Protein AF-V9LDV5-F1 (afdb_monomer)

Radius of gyration: 27.94 Å; Cα contacts (8 Å, |Δi|>4): 350; chains: 1; bounding box: 74×70×73 Å

Solvent-accessible surface area (backbone atoms only — not comparable to full-atom values): 16494 Å² total; per-residue (Å²): 139,82,90,82,83,86,82,84,80,90,78,91,82,84,90,85,81,85,89,88,88,80,88,88,85,88,84,89,87,87,85,84,89,86,91,79,91,80,90,76,91,76,78,80,81,77,82,74,77,85,73,84,76,82,78,76,82,74,89,71,88,70,80,79,75,80,83,62,81,74,79,78,85,74,86,74,94,80,67,99,75,75,76,73,76,93,71,76,83,90,85,80,81,79,85,85,82,84,85,74,82,47,87,38,93,78,42,71,50,58,42,72,43,52,28,9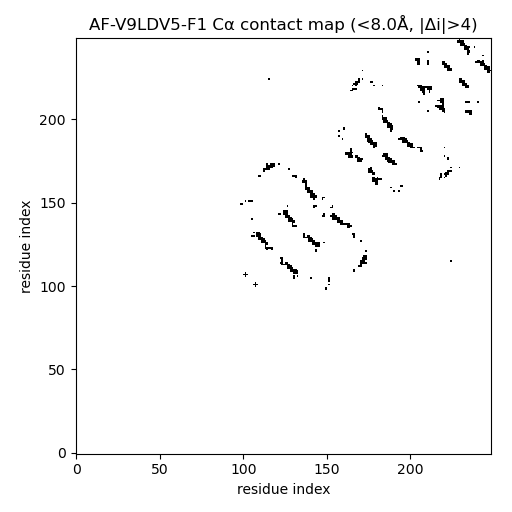0,52,48,40,85,94,51,41,77,50,24,34,37,36,36,49,65,72,70,96,74,36,31,55,41,36,31,16,71,29,62,71,38,51,70,73,48,57,59,77,43,74,46,76,52,96,60,43,50,52,50,71,36,43,42,43,50,62,51,22,44,37,35,45,34,47,96,50,50,32,38,35,34,33,32,67,88,80,72,39,75,79,45,75,47,72,49,82,69,45,36,51,79,49,70,40,34,51,99,90,43,62,46,47,7,53,31,47,48,75,60,99,92,44,44,35,40,39,32,22,24,76,91,53,70,64,41,85,41,77,44,82,56,135

Nearest PDB structures (foldseek):
  6ou1-assembly1_A  TM=9.692E-01  e=3.912E-21  Homo sapiens
  6nax-assembly2_B  TM=9.710E-01  e=6.960E-21  Mus musculus
  7skg-assembly1_A  TM=9.659E-01  e=5.855E-21  Homo sapiens
  7sib-assembly1_A  TM=9.652E-01  e=8.272E-21  Homo sapiens
  6ou1-assembly2_B  TM=9.523E-01  e=3.912E-21  Homo sapiens

Structure (mmCIF, N/CA/C/O backbone):
data_AF-V9LDV5-F1
#
_entry.id   AF-V9LDV5-F1
#
loop_
_atom_site.group_PDB
_atom_site.id
_atom_site.type_symbol
_atom_site.label_atom_id
_atom_site.label_alt_id
_atom_site.label_comp_id
_atom_site.label_asym_id
_atom_site.label_entity_id
_atom_site.label_seq_id
_atom_site.pdbx_PDB_ins_code
_atom_site.Cartn_x
_atom_site.Cartn_y
_atom_site.Cartn_z
_atom_site.occupancy
_atom_site.B_iso_or_equiv
_atom_site.auth_seq_id
_atom_site.auth_comp_id
_atom_site.auth_asym_id
_atom_site.auth_atom_id
_atom_site.pdbx_PDB_model_num
ATOM 1 N N . ARG A 1 1 ? 16.115 -42.045 -6.548 1.00 34.03 1 ARG A N 1
ATOM 2 C CA . ARG A 1 1 ? 17.416 -42.402 -5.948 1.00 34.03 1 ARG A CA 1
ATOM 3 C C . ARG A 1 1 ? 18.324 -41.200 -6.118 1.00 34.03 1 ARG A C 1
ATOM 5 O O . ARG A 1 1 ? 18.742 -40.922 -7.230 1.00 34.03 1 ARG A O 1
ATOM 12 N N . ASP A 1 2 ? 18.453 -40.494 -5.002 1.00 30.91 2 ASP A N 1
ATOM 13 C CA . ASP A 1 2 ? 19.597 -39.720 -4.519 1.00 30.91 2 ASP A CA 1
ATOM 14 C C . ASP A 1 2 ? 19.987 -38.409 -5.214 1.00 30.91 2 ASP A C 1
ATOM 16 O O . ASP A 1 2 ? 20.755 -38.351 -6.169 1.00 30.91 2 ASP A O 1
ATOM 20 N N . ASN A 1 3 ? 19.464 -37.347 -4.591 1.00 29.72 3 ASN A N 1
ATOM 21 C CA . ASN A 1 3 ? 20.037 -36.011 -4.487 1.00 29.72 3 ASN A CA 1
ATOM 22 C C . ASN A 1 3 ? 21.423 -36.054 -3.828 1.00 29.72 3 ASN A C 1
ATOM 24 O O . ASN A 1 3 ? 21.592 -36.703 -2.793 1.00 29.72 3 ASN A O 1
ATOM 28 N N . GLN A 1 4 ? 22.361 -35.238 -4.314 1.00 31.83 4 GLN A N 1
ATOM 29 C CA . GLN A 1 4 ? 23.483 -34.789 -3.488 1.00 31.83 4 GLN A CA 1
ATOM 30 C C . GLN A 1 4 ? 23.970 -33.393 -3.898 1.00 31.83 4 GLN A C 1
ATOM 32 O O . GLN A 1 4 ? 24.542 -33.200 -4.968 1.00 31.83 4 GLN A O 1
ATOM 37 N N . CYS A 1 5 ? 23.734 -32.422 -3.010 1.00 30.27 5 CYS A N 1
ATOM 38 C CA . CYS A 1 5 ? 24.427 -31.134 -2.982 1.00 30.27 5 CYS A CA 1
ATOM 39 C C . CYS A 1 5 ? 25.841 -31.315 -2.393 1.00 30.27 5 CYS A C 1
ATOM 41 O O . CYS A 1 5 ? 26.014 -32.137 -1.488 1.00 30.27 5 CYS A O 1
ATOM 43 N N . PRO A 1 6 ? 26.853 -30.554 -2.844 1.00 36.62 6 PRO A N 1
ATOM 44 C CA . PRO A 1 6 ? 28.207 -30.658 -2.313 1.00 36.62 6 PRO A CA 1
ATOM 45 C C . PRO A 1 6 ? 28.365 -29.953 -0.955 1.00 36.62 6 PRO A C 1
ATOM 47 O O . PRO A 1 6 ? 27.960 -28.807 -0.770 1.00 36.62 6 PRO A O 1
ATOM 50 N N . SER A 1 7 ? 29.009 -30.657 -0.021 1.00 32.25 7 SER A N 1
ATOM 51 C CA . SER A 1 7 ? 29.434 -30.181 1.301 1.00 32.25 7 SER A CA 1
ATOM 52 C C . SER A 1 7 ? 30.549 -29.138 1.178 1.00 32.25 7 SER A C 1
ATOM 54 O O . SER A 1 7 ? 31.608 -29.424 0.616 1.00 32.25 7 SER A O 1
ATOM 56 N N . ILE A 1 8 ? 30.348 -27.955 1.762 1.00 36.25 8 ILE A N 1
ATOM 57 C CA . ILE A 1 8 ? 31.420 -26.980 2.001 1.00 36.25 8 ILE A CA 1
ATOM 58 C C . ILE A 1 8 ? 32.209 -27.436 3.235 1.00 36.25 8 ILE A C 1
ATOM 60 O O . ILE A 1 8 ? 31.630 -27.871 4.227 1.00 36.25 8 ILE A O 1
ATOM 64 N N . ARG A 1 9 ? 33.539 -27.418 3.117 1.00 31.78 9 ARG A N 1
ATOM 65 C CA . ARG A 1 9 ? 34.499 -27.786 4.163 1.00 31.78 9 ARG A CA 1
ATOM 66 C C . ARG A 1 9 ? 34.767 -26.585 5.067 1.00 31.78 9 ARG A C 1
ATOM 68 O O . ARG A 1 9 ? 35.126 -25.526 4.561 1.00 31.78 9 ARG A O 1
ATOM 75 N N . ASP A 1 10 ? 34.680 -26.798 6.375 1.00 28.67 10 ASP A N 1
ATOM 76 C CA . ASP A 1 10 ? 35.210 -25.889 7.390 1.00 28.67 10 ASP A CA 1
ATOM 77 C C . ASP A 1 10 ? 36.746 -25.933 7.405 1.00 28.67 10 ASP A C 1
ATOM 79 O O . ASP A 1 10 ? 37.358 -27.003 7.455 1.00 28.67 10 ASP A O 1
ATOM 83 N N . THR A 1 11 ? 37.375 -24.758 7.399 1.00 31.94 11 THR A N 1
ATOM 84 C CA . THR A 1 11 ? 38.800 -24.569 7.717 1.00 31.94 11 THR A CA 1
ATOM 85 C C . THR A 1 11 ? 38.924 -23.675 8.953 1.00 31.94 11 THR A C 1
ATOM 87 O O . THR A 1 11 ? 38.301 -22.614 8.973 1.00 31.94 11 THR A O 1
ATOM 90 N N . PRO A 1 12 ? 39.722 -24.054 9.968 1.00 31.48 12 PRO A N 1
ATOM 91 C CA . PRO A 1 12 ? 39.889 -23.272 11.190 1.00 31.48 12 PRO A CA 1
ATOM 92 C C . PRO A 1 12 ? 40.981 -22.203 11.025 1.00 31.48 12 PRO A C 1
ATOM 94 O O . PRO A 1 12 ? 42.041 -22.492 10.472 1.00 31.48 12 PRO A O 1
ATOM 97 N N . GLN A 1 13 ? 40.758 -20.992 11.549 1.00 33.16 13 GLN A N 1
ATOM 98 C CA . GLN A 1 13 ? 41.825 -20.002 11.745 1.00 33.16 13 GLN A CA 1
ATOM 99 C C . GLN A 1 13 ? 41.782 -19.349 13.136 1.00 33.16 13 GLN A C 1
ATOM 101 O O . GLN A 1 13 ? 40.865 -18.615 13.489 1.00 33.16 13 GLN A O 1
ATOM 106 N N . ASP A 1 14 ? 42.826 -19.715 13.876 1.00 28.70 14 ASP A N 1
ATOM 107 C CA . ASP A 1 14 ? 43.594 -19.107 14.963 1.00 28.70 14 ASP A CA 1
ATOM 108 C C . ASP A 1 14 ? 43.094 -17.925 15.813 1.00 28.70 14 ASP A C 1
ATOM 110 O O . ASP A 1 14 ? 42.826 -16.807 15.379 1.00 28.70 14 ASP A O 1
ATOM 114 N N . SER A 1 15 ? 43.203 -18.199 17.112 1.00 29.17 15 SER A N 1
ATOM 115 C CA . SER A 1 15 ? 43.322 -17.313 18.265 1.00 29.17 15 SER A CA 1
ATOM 116 C C . SER A 1 15 ? 44.644 -16.534 18.313 1.00 29.17 15 SER A C 1
ATOM 118 O O . SER A 1 15 ? 45.699 -17.159 18.269 1.00 29.17 15 SER A O 1
ATOM 120 N N . HIS A 1 16 ? 44.613 -15.226 18.608 1.00 31.17 16 HIS A N 1
ATOM 121 C CA . HIS A 1 16 ? 45.755 -14.527 19.219 1.00 31.17 16 HIS A CA 1
ATOM 122 C C . HIS A 1 16 ? 45.333 -13.423 20.207 1.00 31.17 16 HIS A C 1
ATOM 124 O O . HIS A 1 16 ? 44.416 -12.641 19.966 1.00 31.17 16 HIS A O 1
ATOM 130 N N . GLN A 1 17 ? 46.023 -13.422 21.351 1.00 29.50 17 GLN A N 1
ATOM 131 C CA . GLN A 1 17 ? 45.837 -12.606 22.554 1.00 29.50 17 GLN A CA 1
ATOM 132 C C . GLN A 1 17 ? 46.596 -11.260 22.502 1.00 29.50 17 GLN A C 1
ATOM 134 O O . GLN A 1 17 ? 47.563 -11.099 21.762 1.00 29.50 17 GLN A O 1
ATOM 139 N N . HIS A 1 18 ? 46.162 -10.325 23.358 1.00 30.20 18 HIS A N 1
ATOM 140 C CA . HIS A 1 18 ? 46.745 -9.007 23.681 1.00 30.20 18 HIS A CA 1
ATOM 141 C C . HIS A 1 18 ? 48.232 -8.999 24.097 1.00 30.20 18 HIS A C 1
ATOM 143 O O . HIS A 1 18 ? 48.737 -9.987 24.630 1.00 30.20 18 HIS A O 1
ATOM 149 N N . PRO A 1 19 ? 48.860 -7.801 24.091 1.00 32.94 19 PRO A N 1
ATOM 150 C CA . PRO A 1 19 ? 49.454 -7.312 25.345 1.00 32.94 19 PRO A CA 1
ATOM 151 C C . PRO A 1 19 ? 49.190 -5.828 25.696 1.00 32.94 19 PRO A C 1
ATOM 153 O O . PRO A 1 19 ? 48.756 -5.018 24.882 1.00 32.94 19 PRO A O 1
ATOM 156 N N . ARG A 1 20 ? 49.443 -5.533 26.983 1.00 29.42 20 ARG A N 1
ATOM 157 C CA . ARG A 1 20 ? 49.222 -4.300 27.769 1.00 29.42 20 ARG A CA 1
ATOM 158 C C . ARG A 1 20 ? 50.403 -3.307 27.743 1.00 29.42 20 ARG A C 1
ATOM 160 O O . ARG A 1 20 ? 51.544 -3.727 27.597 1.00 29.42 20 ARG A O 1
ATOM 167 N N . GLY A 1 21 ? 50.116 -2.056 28.134 1.00 26.67 21 GLY A N 1
ATOM 168 C CA . GLY A 1 21 ? 51.031 -1.092 28.792 1.00 26.67 21 GLY A CA 1
ATOM 169 C C . GLY A 1 21 ? 50.818 0.339 28.273 1.00 26.67 21 GLY A C 1
ATOM 170 O O . GLY A 1 21 ? 50.653 0.501 27.076 1.00 26.67 21 GLY A O 1
ATOM 171 N N . GLY A 1 22 ? 50.767 1.439 29.031 1.00 26.14 22 GLY A N 1
ATOM 172 C CA . GLY A 1 22 ? 50.873 1.791 30.453 1.00 26.14 22 GLY A CA 1
ATOM 173 C C . GLY A 1 22 ? 50.718 3.335 30.557 1.00 26.14 22 GLY A C 1
ATOM 174 O O . GLY A 1 22 ? 50.990 4.025 29.578 1.00 26.14 22 GLY A O 1
ATOM 175 N N . GLY A 1 23 ? 50.227 3.876 31.688 1.00 27.98 23 GLY A N 1
ATOM 176 C CA . GLY A 1 23 ? 50.136 5.338 31.967 1.00 27.98 23 GLY A CA 1
ATOM 177 C C . GLY A 1 23 ? 51.513 6.002 32.198 1.00 27.98 23 GLY A C 1
ATOM 178 O O . GLY A 1 23 ? 52.507 5.319 31.953 1.00 27.98 23 GLY A O 1
ATOM 179 N N . PRO A 1 24 ? 51.650 7.262 32.699 1.00 40.50 24 PRO A N 1
ATOM 180 C CA . PRO A 1 24 ? 50.787 8.030 33.632 1.00 40.50 24 PRO A CA 1
ATOM 181 C C . PRO A 1 24 ? 50.491 9.484 33.126 1.00 40.50 24 PRO A C 1
ATOM 183 O O . PRO A 1 24 ? 50.883 9.829 32.023 1.00 40.50 24 PRO A O 1
ATOM 186 N N . GLY A 1 25 ? 49.755 10.397 33.776 1.00 26.73 25 GLY A N 1
ATOM 187 C CA . GLY A 1 25 ? 49.786 10.849 35.168 1.00 26.73 25 GLY A CA 1
ATOM 188 C C . GLY A 1 25 ? 48.927 12.117 35.372 1.00 26.73 25 GLY A C 1
ATOM 189 O O . GLY A 1 25 ? 48.600 12.830 34.426 1.00 26.73 25 GLY A O 1
ATOM 190 N N . PHE A 1 26 ? 48.541 12.347 36.627 1.00 30.88 26 PHE A N 1
ATOM 191 C CA . PHE A 1 26 ? 47.636 13.390 37.120 1.00 30.88 26 PHE A CA 1
ATOM 192 C C . PHE A 1 26 ? 48.296 14.773 37.263 1.00 30.88 26 PHE A C 1
ATOM 194 O O . PHE A 1 26 ? 49.460 14.863 37.649 1.00 30.88 26 PHE A O 1
ATOM 201 N N . SER A 1 27 ? 47.499 15.843 37.154 1.00 30.97 27 SER A N 1
ATOM 202 C CA . SER A 1 27 ? 47.720 17.080 37.916 1.00 30.97 27 SER A CA 1
ATOM 203 C C . SER A 1 27 ? 46.395 17.741 38.325 1.00 30.97 27 SER A C 1
ATOM 205 O O . SER A 1 27 ? 45.500 17.981 37.519 1.00 30.97 27 SER A O 1
ATOM 207 N N . ASN A 1 28 ? 46.282 17.983 39.633 1.00 28.48 28 ASN A N 1
ATOM 208 C CA . ASN A 1 28 ? 45.200 18.687 40.320 1.00 28.48 28 ASN A CA 1
ATOM 209 C C . ASN A 1 28 ? 45.377 20.207 40.206 1.00 28.48 28 ASN A C 1
ATOM 211 O O . ASN A 1 28 ? 46.501 20.691 40.317 1.00 28.48 28 ASN A O 1
ATOM 215 N N . LEU A 1 29 ? 44.271 20.959 40.182 1.00 28.08 29 LEU A N 1
ATOM 216 C CA . LEU A 1 29 ? 44.211 22.292 40.788 1.00 28.08 29 LEU A CA 1
ATOM 217 C C . LEU A 1 29 ? 42.813 22.576 41.350 1.00 28.08 29 LEU A C 1
ATOM 219 O O . LEU A 1 29 ? 41.787 22.387 40.706 1.00 28.08 29 LEU A O 1
ATOM 223 N N . SER A 1 30 ? 42.825 23.001 42.607 1.00 27.61 30 SER A N 1
ATOM 224 C CA . SER A 1 30 ? 41.711 23.240 43.517 1.00 27.61 30 SER A CA 1
ATOM 225 C C . SER A 1 30 ? 41.309 24.717 43.582 1.00 27.61 30 SER A C 1
ATOM 227 O O . SER A 1 30 ? 42.198 25.565 43.655 1.00 27.61 30 SER A O 1
ATOM 229 N N . SER A 1 31 ? 40.019 25.019 43.779 1.00 31.48 31 SER A N 1
ATOM 230 C CA . SER A 1 31 ? 39.589 26.213 44.533 1.00 31.48 31 SER A CA 1
ATO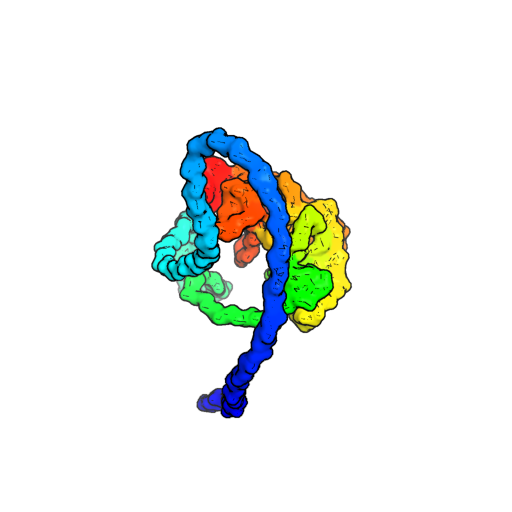M 231 C C . SER A 1 31 ? 38.160 26.112 45.115 1.00 31.48 31 SER A C 1
ATOM 233 O O . SER A 1 31 ? 37.151 26.271 44.445 1.00 31.48 31 SER A O 1
ATOM 235 N N . ARG A 1 32 ? 38.128 25.844 46.428 1.00 29.16 32 ARG A N 1
ATOM 236 C CA . ARG A 1 32 ? 37.414 26.558 47.515 1.00 29.16 32 ARG A CA 1
ATOM 237 C C . ARG A 1 32 ? 35.911 26.935 47.408 1.00 29.16 32 ARG A C 1
ATOM 239 O O . ARG A 1 32 ? 35.536 27.932 46.810 1.00 29.16 32 ARG A O 1
ATOM 246 N N . GLN A 1 33 ? 35.130 26.197 48.212 1.00 30.06 33 GLN A N 1
ATOM 247 C CA . GLN A 1 33 ? 34.076 26.583 49.184 1.00 30.06 33 GLN A CA 1
ATOM 248 C C . GLN A 1 33 ? 33.060 27.706 48.878 1.00 30.06 33 GLN A C 1
ATOM 250 O O . GLN A 1 33 ? 33.390 28.890 48.917 1.00 30.06 33 GLN A O 1
ATOM 255 N N . ARG A 1 34 ? 31.770 27.337 48.966 1.00 27.75 34 ARG A N 1
ATOM 256 C CA . ARG A 1 34 ? 30.819 28.021 49.864 1.00 27.75 34 ARG A CA 1
ATOM 257 C C . ARG A 1 34 ? 29.721 27.067 50.350 1.00 27.75 34 ARG A C 1
ATOM 259 O O . ARG A 1 34 ? 29.118 26.348 49.565 1.00 27.75 34 ARG A O 1
ATOM 266 N N . SER A 1 35 ? 29.522 27.048 51.663 1.00 30.00 35 SER A N 1
ATOM 267 C CA . SER A 1 35 ? 28.530 26.265 52.402 1.00 30.00 35 SER A CA 1
ATOM 268 C C . SER A 1 35 ? 27.119 26.845 52.276 1.00 30.00 35 SER A C 1
ATOM 270 O O . SER A 1 35 ? 26.951 28.057 52.401 1.00 30.00 35 SER A O 1
ATOM 272 N N . GLY A 1 36 ? 26.119 25.973 52.162 1.00 27.80 36 GLY A N 1
ATOM 273 C CA . GLY A 1 36 ? 24.701 26.286 52.333 1.00 27.80 36 GLY A CA 1
ATOM 274 C C . GLY A 1 36 ? 23.912 24.997 52.555 1.00 27.80 36 GLY A C 1
ATOM 275 O O . GLY A 1 36 ? 23.898 24.126 51.697 1.00 27.80 36 GLY A O 1
ATOM 276 N N . SER A 1 37 ? 23.350 24.866 53.752 1.00 28.03 37 SER A N 1
ATOM 277 C CA . SER A 1 37 ? 22.484 23.785 54.232 1.00 28.03 37 SER A CA 1
ATOM 278 C C . SER A 1 37 ? 21.199 23.669 53.403 1.00 28.03 37 SER A C 1
ATOM 280 O O . SER A 1 37 ? 20.601 24.701 53.136 1.00 28.03 37 SER A O 1
ATOM 282 N N . GLU A 1 38 ? 20.744 22.450 53.078 1.00 29.75 38 GLU A N 1
ATOM 283 C CA . GLU A 1 38 ? 19.430 21.908 53.486 1.00 29.75 38 GLU A CA 1
ATOM 284 C C . GLU A 1 38 ? 19.120 20.533 52.859 1.00 29.75 38 GLU A C 1
ATOM 286 O O . GLU A 1 38 ? 19.754 20.068 51.917 1.00 29.75 38 GLU A O 1
ATOM 291 N N . ARG A 1 39 ? 18.183 19.846 53.513 1.00 30.48 39 ARG A N 1
ATOM 292 C CA . ARG A 1 39 ? 17.810 18.429 53.430 1.00 30.48 39 ARG A CA 1
ATOM 293 C C . ARG A 1 39 ? 17.235 17.998 52.076 1.00 30.48 39 ARG A C 1
ATOM 295 O O . ARG A 1 39 ? 16.438 18.711 51.484 1.00 30.48 39 ARG A O 1
ATOM 302 N N . GLY A 1 40 ? 17.482 16.737 51.717 1.00 29.47 40 GLY A N 1
ATOM 303 C CA . GLY A 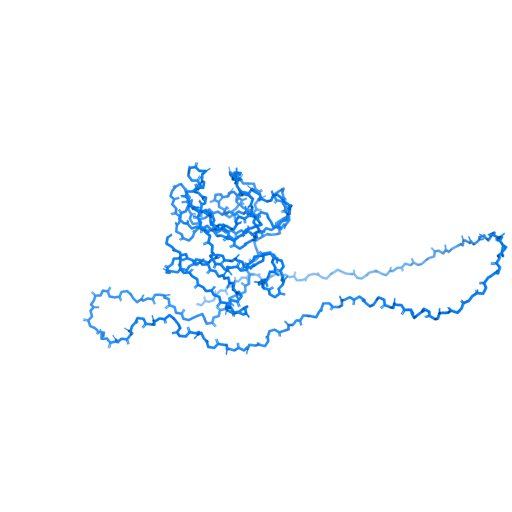1 40 ? 16.668 15.991 50.754 1.00 29.47 40 GLY A CA 1
ATOM 304 C C . GLY A 1 40 ? 17.448 14.844 50.124 1.00 29.47 40 GLY A C 1
ATOM 305 O O . GLY A 1 40 ? 18.267 15.072 49.244 1.00 29.47 40 GLY A O 1
ATOM 306 N N . GLY A 1 41 ? 17.228 13.614 50.594 1.00 31.81 41 GLY A N 1
ATOM 307 C CA . GLY A 1 41 ? 17.813 12.422 49.984 1.00 31.81 41 GLY A CA 1
ATOM 308 C C . GLY A 1 41 ? 17.340 12.275 48.539 1.00 31.81 41 GLY A C 1
ATOM 309 O O . GLY A 1 41 ? 16.145 12.152 48.292 1.00 31.81 41 GLY A O 1
ATOM 310 N N . VAL A 1 42 ? 18.280 12.285 47.597 1.00 29.11 42 VAL A N 1
ATOM 311 C CA . VAL A 1 42 ? 18.028 11.914 46.204 1.00 29.11 42 VAL A CA 1
ATOM 312 C C . VAL A 1 42 ? 18.474 10.468 46.060 1.00 29.11 42 VAL A C 1
ATOM 314 O O . VAL A 1 42 ? 19.665 10.160 46.108 1.00 29.11 42 VAL A O 1
ATOM 317 N N . THR A 1 43 ? 17.500 9.569 45.958 1.00 34.44 43 THR A N 1
ATOM 318 C CA . THR A 1 43 ? 17.736 8.176 45.601 1.00 34.44 43 THR A CA 1
ATOM 319 C C . THR A 1 43 ? 18.344 8.115 44.206 1.00 34.44 43 THR A C 1
ATOM 321 O O . THR A 1 43 ? 17.861 8.726 43.255 1.00 34.44 43 THR A O 1
ATOM 324 N N . ASN A 1 44 ? 19.451 7.388 44.131 1.00 28.36 44 ASN A N 1
ATOM 325 C CA . ASN A 1 44 ? 20.213 7.084 42.935 1.00 28.36 44 ASN A CA 1
ATOM 326 C C . ASN A 1 44 ? 19.299 6.365 41.924 1.00 28.36 44 ASN A C 1
ATOM 328 O O . ASN A 1 44 ? 18.900 5.228 42.171 1.00 28.36 44 ASN A O 1
ATOM 332 N N . TRP A 1 45 ? 18.929 7.018 40.819 1.00 25.64 45 TRP A N 1
ATOM 333 C CA . TRP A 1 45 ? 18.241 6.349 39.714 1.00 25.64 45 TRP A CA 1
ATOM 334 C C . TRP A 1 45 ? 19.265 5.512 38.949 1.00 25.64 45 TRP A C 1
ATOM 336 O O . TRP A 1 45 ? 19.981 6.008 38.081 1.00 25.64 45 TRP A O 1
ATOM 346 N N . SER A 1 46 ? 19.354 4.233 39.303 1.00 28.55 46 SER A N 1
ATOM 347 C CA . SER A 1 46 ? 20.003 3.223 38.480 1.00 28.55 46 SER A CA 1
ATOM 348 C C . SER A 1 46 ? 19.212 3.072 37.180 1.00 28.55 46 SER A C 1
ATOM 350 O O . SER A 1 46 ? 18.117 2.515 37.175 1.00 28.55 46 SER A O 1
ATOM 352 N N . PHE A 1 47 ? 19.761 3.580 36.077 1.00 26.09 47 PHE A N 1
ATOM 353 C CA . PHE A 1 47 ? 19.329 3.186 34.740 1.00 26.09 47 PHE A CA 1
ATOM 354 C C . PHE A 1 47 ? 19.813 1.756 34.496 1.00 26.09 47 PHE A C 1
ATOM 356 O O . PHE A 1 47 ? 20.937 1.537 34.043 1.00 26.09 47 PHE A O 1
ATOM 363 N N . GLU A 1 48 ? 18.973 0.780 34.829 1.00 31.08 48 GLU A N 1
ATOM 364 C CA . GLU A 1 48 ? 19.085 -0.543 34.232 1.00 31.08 48 GLU A CA 1
ATOM 365 C C . GLU A 1 48 ? 18.678 -0.432 32.760 1.00 31.08 48 GLU A C 1
ATOM 367 O O . GLU A 1 48 ? 17.631 0.107 32.399 1.00 31.08 48 GLU A O 1
ATOM 372 N N . SER A 1 49 ? 19.575 -0.893 31.897 1.00 36.91 49 SER A N 1
ATOM 373 C CA . SER A 1 49 ? 19.344 -1.102 30.474 1.00 36.91 49 SER A CA 1
ATOM 374 C C . SER A 1 49 ? 18.068 -1.922 30.255 1.00 36.91 49 SER A C 1
ATOM 376 O O . SER A 1 49 ? 17.958 -2.981 30.877 1.00 36.91 49 SER A O 1
ATOM 378 N N . PRO A 1 50 ? 17.141 -1.521 29.364 1.00 38.97 50 PRO A N 1
ATOM 379 C CA . PRO A 1 50 ? 16.000 -2.358 29.033 1.00 38.97 50 PRO A CA 1
ATOM 380 C C . PRO A 1 50 ? 16.518 -3.587 28.286 1.00 38.97 50 PRO A C 1
ATOM 382 O O . PRO A 1 50 ? 16.902 -3.525 27.116 1.00 38.97 50 PRO A O 1
ATOM 385 N N . THR A 1 51 ? 16.589 -4.706 28.995 1.00 33.19 51 THR A N 1
ATOM 386 C CA . THR A 1 51 ? 16.777 -6.021 28.404 1.00 33.19 51 THR A CA 1
ATOM 387 C C . THR A 1 51 ? 15.546 -6.307 27.552 1.00 33.19 51 THR A C 1
ATOM 389 O O . THR A 1 51 ? 14.418 -6.315 28.039 1.00 33.19 51 THR A O 1
ATOM 392 N N . TYR A 1 52 ? 15.757 -6.484 26.247 1.00 33.34 52 TYR A N 1
ATOM 393 C CA . TYR A 1 52 ? 14.723 -6.982 25.349 1.00 33.34 52 TYR A CA 1
ATOM 394 C C . TYR A 1 52 ? 14.236 -8.326 25.889 1.00 33.34 52 TYR A C 1
ATOM 396 O O . TYR A 1 52 ? 14.997 -9.292 25.944 1.00 33.34 52 TYR A O 1
ATOM 404 N N . GLN A 1 53 ? 12.982 -8.370 26.327 1.00 34.03 53 GLN A N 1
ATOM 405 C CA . GLN A 1 53 ? 12.335 -9.607 26.727 1.00 34.03 53 GLN A CA 1
ATOM 406 C C . GLN A 1 53 ? 11.676 -10.189 25.479 1.00 34.03 53 GLN A C 1
ATOM 408 O O . GLN A 1 53 ? 10.623 -9.737 25.035 1.00 34.03 53 GLN A O 1
ATOM 413 N N . GLU A 1 54 ? 12.357 -11.147 24.863 1.00 44.69 54 GLU A N 1
ATOM 414 C CA . GLU A 1 54 ? 11.827 -11.922 23.749 1.00 44.69 54 GLU A CA 1
ATOM 415 C C . GLU A 1 54 ? 10.669 -12.783 24.283 1.00 44.69 54 GLU A C 1
ATOM 417 O O . GLU A 1 54 ? 10.884 -13.747 25.024 1.00 44.69 54 GLU A O 1
ATOM 422 N N . LEU A 1 55 ? 9.421 -12.401 23.985 1.00 42.12 55 LEU A N 1
ATOM 423 C CA . LEU A 1 55 ? 8.274 -13.263 24.262 1.00 42.12 55 LEU A CA 1
ATOM 424 C C . LEU A 1 55 ? 8.311 -14.424 23.270 1.00 42.12 55 LEU A C 1
ATOM 426 O O . LEU A 1 55 ? 8.054 -14.250 22.081 1.00 42.12 55 LEU A O 1
ATOM 430 N N . LYS A 1 56 ? 8.606 -15.624 23.773 1.00 42.34 56 LYS A N 1
ATOM 431 C CA . LYS A 1 56 ? 8.332 -16.857 23.038 1.00 42.34 56 LYS A CA 1
ATOM 432 C C . LYS A 1 56 ? 6.822 -16.971 22.864 1.00 42.34 56 LYS A C 1
ATOM 434 O O . LYS A 1 56 ? 6.088 -16.952 23.849 1.00 42.34 56 LYS A O 1
ATOM 439 N N . SER A 1 57 ? 6.368 -17.068 21.620 1.00 43.06 57 SER A N 1
ATOM 440 C CA . SER A 1 57 ? 4.974 -17.355 21.303 1.00 43.06 57 SER A CA 1
ATOM 441 C C . SER A 1 57 ? 4.624 -18.750 21.825 1.00 43.06 57 SER A C 1
ATOM 443 O O . SER A 1 57 ? 5.049 -19.752 21.250 1.00 43.06 57 SER A O 1
ATOM 445 N N . GLU A 1 58 ? 3.865 -18.836 22.913 1.00 43.94 58 GLU A N 1
ATOM 446 C CA . GLU A 1 58 ? 3.089 -20.045 23.175 1.00 43.94 58 GLU A CA 1
ATOM 447 C C . GLU A 1 58 ? 1.968 -20.102 22.135 1.00 43.94 58 GLU A C 1
ATOM 449 O O . GLU A 1 58 ? 1.214 -19.141 21.966 1.00 43.94 58 GLU A O 1
ATOM 454 N N . ILE A 1 59 ? 1.895 -21.214 21.401 1.00 41.59 59 ILE A N 1
ATOM 455 C CA . ILE A 1 59 ? 0.823 -21.480 20.440 1.00 41.59 59 ILE A CA 1
ATOM 456 C C . ILE A 1 59 ? -0.471 -21.598 21.243 1.00 41.59 59 ILE A C 1
ATOM 458 O O . ILE A 1 59 ? -0.773 -22.637 21.823 1.00 41.59 59 ILE A O 1
ATOM 462 N N . THR A 1 60 ? -1.221 -20.504 21.315 1.00 42.41 60 THR A N 1
ATOM 463 C CA . THR A 1 60 ? -2.623 -20.539 21.715 1.00 42.41 60 THR A CA 1
ATOM 464 C C . THR A 1 60 ? -3.418 -20.586 20.424 1.00 42.41 60 THR A C 1
ATOM 466 O O . THR A 1 60 ? -3.546 -19.571 19.741 1.00 42.41 60 THR A O 1
ATOM 469 N N . GLU A 1 61 ? -3.901 -21.768 20.048 1.00 47.19 61 GLU A N 1
ATOM 470 C CA . GLU A 1 61 ? -4.843 -21.896 18.939 1.00 47.19 61 GLU A CA 1
ATOM 471 C C . GLU A 1 61 ? -6.122 -21.141 19.316 1.00 47.19 61 GLU A C 1
ATOM 473 O O . GLU A 1 61 ? -6.898 -21.577 20.168 1.00 47.19 61 GLU A O 1
ATOM 478 N N . ILE A 1 62 ? -6.319 -19.961 18.728 1.00 41.06 62 ILE A N 1
ATOM 479 C CA . ILE A 1 62 ? -7.580 -19.231 18.831 1.00 41.06 62 ILE A CA 1
ATOM 480 C C . ILE A 1 62 ? -8.450 -19.726 17.672 1.00 41.06 62 ILE A C 1
ATOM 482 O O . ILE A 1 62 ? -8.059 -19.539 16.518 1.00 41.06 62 ILE A O 1
ATOM 486 N N . PRO A 1 63 ? -9.612 -20.355 17.932 1.00 39.81 63 PRO A N 1
ATOM 487 C CA . PRO A 1 63 ? -10.510 -20.781 16.869 1.00 39.81 63 PRO A CA 1
ATOM 488 C C . PRO A 1 63 ? -10.869 -19.589 15.981 1.00 39.81 63 PRO A C 1
ATOM 490 O O . PRO A 1 63 ? -11.315 -18.555 16.489 1.00 39.81 63 PRO A O 1
ATOM 493 N N . ALA A 1 64 ? -10.696 -19.730 14.665 1.00 41.69 64 ALA A N 1
ATOM 494 C CA . ALA A 1 64 ? -11.136 -18.719 13.714 1.00 41.69 64 ALA A CA 1
ATOM 495 C C . ALA A 1 64 ? -12.630 -18.422 13.939 1.00 41.69 64 ALA A C 1
ATOM 497 O O . ALA A 1 64 ? -13.463 -19.328 14.049 1.00 41.69 64 ALA A O 1
ATOM 498 N N . SER A 1 65 ? -12.980 -17.144 14.064 1.00 40.91 65 SER A N 1
ATOM 499 C CA . SER A 1 65 ? -14.362 -16.723 14.276 1.00 40.91 65 SER A CA 1
ATOM 500 C C . SER A 1 65 ? -15.240 -17.159 13.098 1.00 40.91 65 SER A C 1
ATOM 502 O O . SER A 1 65 ? -14.987 -16.754 11.966 1.00 40.91 65 SER A O 1
ATOM 504 N N . LYS A 1 66 ? -16.321 -17.904 13.374 1.00 44.19 66 LYS A N 1
ATOM 505 C CA . LYS A 1 66 ? -17.347 -18.364 12.407 1.00 44.19 66 LYS A CA 1
ATOM 506 C C . LYS A 1 66 ? -18.200 -17.237 11.786 1.00 44.19 66 LYS A C 1
ATOM 508 O O . LYS A 1 66 ? -19.347 -17.456 11.412 1.00 44.19 66 LYS A O 1
ATOM 513 N N . LEU A 1 67 ? -17.691 -16.005 11.751 1.00 42.53 67 LEU A N 1
ATOM 514 C CA . LEU A 1 67 ? -18.415 -14.825 11.267 1.00 42.53 67 LEU A CA 1
ATOM 515 C C . LEU A 1 67 ? -18.430 -14.720 9.736 1.00 42.53 67 LEU A C 1
ATOM 517 O O . LEU A 1 67 ? -19.180 -13.911 9.196 1.00 42.53 67 LEU A O 1
ATOM 521 N N . ILE A 1 68 ? -17.656 -15.557 9.043 1.00 45.25 68 ILE A N 1
ATOM 522 C CA . ILE A 1 68 ? -17.783 -15.774 7.603 1.00 45.25 68 ILE A CA 1
ATOM 523 C C . ILE A 1 68 ? -18.659 -17.021 7.427 1.00 45.25 68 ILE A C 1
ATOM 525 O O . ILE A 1 68 ? -18.271 -18.084 7.915 1.00 45.25 68 ILE A O 1
ATOM 529 N N . PRO A 1 69 ? -19.842 -16.930 6.792 1.00 40.78 69 PRO A N 1
ATOM 530 C CA . PRO A 1 69 ? -20.624 -18.113 6.471 1.00 40.78 69 PRO A CA 1
ATOM 531 C C . PRO A 1 69 ? -19.786 -19.014 5.565 1.00 40.78 69 PRO A C 1
ATOM 533 O O . PRO A 1 69 ? -19.477 -18.639 4.434 1.00 40.78 69 PRO A O 1
ATOM 536 N N . GLU A 1 70 ? -19.420 -20.197 6.055 1.00 48.31 70 GLU A N 1
ATOM 537 C CA . GLU A 1 70 ? -18.968 -21.278 5.187 1.00 48.31 70 GLU A CA 1
ATOM 538 C C . GLU A 1 70 ? -20.110 -21.557 4.206 1.00 48.31 70 GLU A C 1
ATOM 540 O O . GLU A 1 70 ? -21.195 -21.998 4.597 1.00 48.31 70 GLU A O 1
ATOM 545 N N . GLY A 1 71 ? -19.905 -21.225 2.930 1.00 45.19 71 GLY A N 1
ATOM 546 C CA . GLY A 1 71 ? -20.794 -21.672 1.866 1.00 45.19 71 GLY A CA 1
ATOM 547 C C . GLY A 1 71 ? -20.870 -23.194 1.939 1.00 45.19 71 GLY A C 1
ATOM 548 O O . GLY A 1 71 ? -19.854 -23.865 1.793 1.00 45.19 71 GLY A O 1
ATOM 549 N N . GLY A 1 72 ? -22.056 -23.713 2.261 1.00 38.81 72 GLY A N 1
ATOM 550 C CA . GLY A 1 72 ? -22.260 -25.093 2.687 1.00 38.81 72 GLY A CA 1
ATOM 551 C C . GLY A 1 72 ? -21.608 -26.130 1.775 1.00 38.81 72 GLY A C 1
ATOM 552 O O . GLY A 1 72 ? -21.989 -26.297 0.619 1.00 38.81 72 GLY A O 1
ATOM 553 N N . SER A 1 73 ? -20.678 -26.890 2.343 1.00 43.66 73 SER A N 1
ATOM 554 C CA . SER A 1 73 ? -20.170 -28.142 1.800 1.00 43.66 73 SER A CA 1
ATOM 555 C C . SER A 1 73 ? -21.181 -29.269 2.047 1.00 43.66 73 SER A C 1
ATOM 557 O O . SER A 1 73 ? -20.973 -30.166 2.861 1.00 43.66 73 SER A O 1
ATOM 559 N N . SER A 1 74 ? -22.301 -29.261 1.319 1.00 39.50 74 SER A N 1
ATOM 560 C CA . SER A 1 74 ? -23.000 -30.518 1.038 1.00 39.50 74 SER A CA 1
ATOM 561 C C . SER A 1 74 ? -22.250 -31.216 -0.090 1.00 39.50 74 SER A C 1
ATOM 563 O O . SER A 1 74 ? -22.399 -30.870 -1.262 1.00 39.50 74 SER A O 1
ATOM 565 N N . ALA A 1 75 ? -21.402 -32.168 0.289 1.00 49.16 75 ALA A N 1
ATOM 566 C CA . ALA A 1 75 ? -20.816 -33.127 -0.625 1.00 49.16 75 ALA A CA 1
ATOM 567 C C . ALA A 1 75 ? -21.937 -33.919 -1.318 1.00 49.16 75 ALA A C 1
ATOM 569 O O . ALA A 1 75 ? -22.492 -34.844 -0.736 1.00 49.16 75 ALA A O 1
ATOM 570 N N . ASP A 1 76 ? -22.244 -33.548 -2.559 1.00 34.34 76 ASP A N 1
ATOM 571 C CA . ASP A 1 76 ? -22.859 -34.441 -3.537 1.00 34.34 76 ASP A CA 1
ATOM 572 C C . ASP A 1 76 ? -21.915 -34.502 -4.742 1.00 34.34 76 ASP A C 1
ATOM 574 O O . ASP A 1 76 ? -21.900 -33.669 -5.652 1.00 34.34 76 ASP A O 1
ATOM 578 N N . SER A 1 77 ? -21.001 -35.461 -4.665 1.00 46.91 77 SER A N 1
ATOM 579 C CA . SER A 1 77 ? -19.951 -35.731 -5.636 1.00 46.91 77 SER A CA 1
ATOM 580 C C . SER A 1 77 ? -20.520 -36.473 -6.846 1.00 46.91 77 SER A C 1
ATOM 582 O O . SER A 1 77 ? -20.310 -37.671 -7.019 1.00 46.91 77 SER A O 1
ATOM 584 N N . SER A 1 78 ? -21.218 -35.755 -7.730 1.00 40.41 78 SER A N 1
ATOM 585 C CA . SER A 1 78 ? -21.549 -36.270 -9.067 1.00 40.41 78 SER A CA 1
ATOM 586 C C . SER A 1 78 ? -21.764 -35.175 -10.121 1.00 40.41 78 SER A C 1
ATOM 588 O O . SER A 1 78 ? -22.776 -35.168 -10.822 1.00 40.41 78 SER A O 1
ATOM 590 N N . ALA A 1 79 ? -20.803 -34.260 -10.278 1.00 37.97 79 ALA A N 1
ATOM 591 C CA . ALA A 1 79 ? -20.733 -33.375 -11.445 1.00 37.97 79 ALA A CA 1
ATOM 592 C C . ALA A 1 79 ? -19.293 -33.330 -12.001 1.00 37.97 79 ALA A C 1
ATOM 594 O O . ALA A 1 79 ? -18.373 -32.949 -11.272 1.00 37.97 79 ALA A O 1
ATOM 595 N N . PRO A 1 80 ? -19.054 -33.712 -13.271 1.00 39.56 80 PRO A N 1
A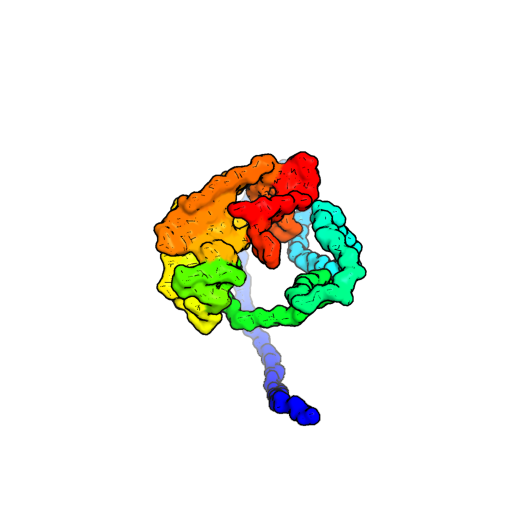TOM 596 C CA . PRO A 1 80 ? -17.736 -33.600 -13.883 1.00 39.56 80 PRO A CA 1
ATOM 597 C C . PRO A 1 80 ? -17.484 -32.125 -14.221 1.00 39.56 80 PRO A C 1
ATOM 599 O O . PRO A 1 80 ? -18.001 -31.613 -15.210 1.00 39.56 80 PRO A O 1
ATOM 602 N N . GLY A 1 81 ? -16.726 -31.427 -13.373 1.00 41.44 81 GLY A N 1
ATOM 603 C CA . GLY A 1 81 ? -16.357 -30.027 -13.614 1.00 41.44 81 GLY A CA 1
ATOM 604 C C . GLY A 1 81 ? -16.010 -29.187 -12.384 1.00 41.44 81 GLY A C 1
ATOM 605 O O . GLY A 1 81 ? -15.521 -28.075 -12.553 1.00 41.44 81 GLY A O 1
ATOM 606 N N . ALA A 1 82 ? -16.210 -29.684 -11.162 1.00 43.84 82 ALA A N 1
ATOM 607 C CA . ALA A 1 82 ? -15.763 -28.976 -9.965 1.00 43.84 82 ALA A CA 1
ATOM 608 C C . ALA A 1 82 ? -14.251 -29.183 -9.775 1.00 43.84 82 ALA A C 1
ATOM 610 O O . ALA A 1 82 ? -13.820 -30.157 -9.160 1.00 43.84 82 ALA A O 1
ATOM 611 N N . GLN A 1 83 ? -13.439 -28.284 -10.342 1.00 48.16 83 GLN A N 1
ATOM 612 C CA . GLN A 1 83 ? -12.083 -28.077 -9.838 1.00 48.16 83 GLN A CA 1
ATOM 613 C C . GLN A 1 83 ? -12.212 -27.731 -8.351 1.00 48.16 83 GLN A C 1
ATOM 615 O O . GLN A 1 83 ? -12.883 -26.762 -8.000 1.00 48.16 83 GLN A O 1
ATOM 620 N N . GLY A 1 84 ? -11.670 -28.595 -7.492 1.00 51.19 84 GLY A N 1
ATOM 621 C CA . GLY A 1 84 ? -11.698 -28.412 -6.047 1.00 51.19 84 GLY A CA 1
ATOM 622 C C . GLY A 1 84 ? -11.098 -27.062 -5.672 1.00 51.19 84 GLY A C 1
ATOM 623 O O . GLY A 1 84 ? -10.129 -26.622 -6.285 1.00 51.19 84 GLY A O 1
ATOM 624 N N . SER A 1 85 ? -11.697 -26.395 -4.690 1.00 60.00 85 SER A N 1
ATOM 625 C CA . SER A 1 85 ? -11.140 -25.179 -4.113 1.00 60.00 85 SER A CA 1
ATOM 626 C C . SER A 1 85 ? -9.751 -25.489 -3.553 1.00 60.00 85 SER A C 1
ATOM 628 O O . SER A 1 85 ? -9.643 -26.181 -2.545 1.00 60.00 85 SER A O 1
ATOM 630 N N . ASP A 1 86 ? -8.706 -24.972 -4.195 1.00 78.00 86 ASP A N 1
ATOM 631 C CA . ASP A 1 86 ? -7.300 -25.075 -3.764 1.00 78.00 86 ASP A CA 1
ATOM 632 C C . ASP A 1 86 ? -6.999 -24.224 -2.505 1.00 78.00 86 ASP A C 1
ATOM 634 O O . ASP A 1 86 ? -5.853 -23.979 -2.150 1.00 78.00 86 ASP A O 1
ATOM 638 N N . CYS A 1 87 ? -8.042 -23.748 -1.818 1.00 86.44 87 CYS A N 1
ATOM 639 C CA . CYS A 1 87 ? -7.954 -23.002 -0.569 1.00 86.44 87 CYS A CA 1
ATOM 640 C C . CYS A 1 87 ? -8.282 -23.922 0.611 1.00 86.44 87 CYS A C 1
ATOM 642 O O . CYS A 1 87 ? -9.277 -24.650 0.588 1.00 86.44 87 CYS A O 1
ATOM 644 N N . GLY A 1 88 ? -7.479 -23.839 1.670 1.00 91.94 88 GLY A N 1
ATOM 645 C CA . GLY A 1 88 ? -7.652 -24.600 2.905 1.00 91.94 88 GLY A CA 1
ATOM 646 C C . GLY A 1 88 ? -7.161 -23.824 4.125 1.00 91.94 88 GLY A C 1
ATOM 647 O O . GLY A 1 88 ? -6.701 -22.688 4.014 1.00 91.94 88 GLY A O 1
ATOM 648 N N . ALA A 1 89 ? -7.270 -24.433 5.305 1.00 94.69 89 ALA A N 1
ATOM 649 C CA . ALA A 1 89 ? -6.700 -23.858 6.518 1.00 94.69 89 ALA A CA 1
ATOM 650 C C . ALA A 1 89 ? -5.163 -23.817 6.422 1.00 94.69 89 ALA A C 1
ATOM 652 O O . ALA A 1 89 ? -4.547 -24.744 5.902 1.00 94.69 89 ALA A O 1
ATOM 653 N N . LEU A 1 90 ? -4.539 -22.755 6.942 1.00 94.00 90 LEU A N 1
ATOM 654 C CA . LEU A 1 90 ? -3.081 -22.675 7.035 1.00 94.00 90 LEU A CA 1
ATOM 655 C C . LEU A 1 90 ? -2.566 -23.732 8.023 1.00 94.00 90 LEU A C 1
ATOM 657 O O . LEU A 1 90 ? -2.851 -23.650 9.215 1.00 94.00 90 LEU A O 1
ATOM 661 N N . GLU A 1 91 ? -1.779 -24.690 7.536 1.00 95.06 91 GLU A N 1
ATOM 662 C CA . GLU A 1 91 ? -1.234 -25.774 8.369 1.00 95.06 91 GLU A CA 1
ATOM 663 C C . GLU A 1 91 ? 0.208 -25.521 8.827 1.00 95.06 91 GLU A C 1
ATOM 665 O O . GLU A 1 91 ? 0.607 -25.946 9.910 1.00 95.06 91 GLU A O 1
ATOM 670 N N . SER A 1 92 ? 1.023 -24.853 8.005 1.00 95.50 92 SER A N 1
ATOM 671 C CA . SER A 1 92 ? 2.434 -24.606 8.315 1.00 95.50 92 SER A CA 1
ATOM 672 C C . SER A 1 92 ? 2.998 -23.403 7.559 1.00 95.50 92 SER A C 1
ATOM 674 O O . SER A 1 92 ? 2.492 -23.014 6.508 1.00 95.50 92 SER A O 1
ATOM 676 N N . VAL A 1 93 ? 4.070 -22.820 8.100 1.00 95.19 93 VAL A N 1
ATOM 677 C CA . VAL A 1 93 ? 4.854 -21.749 7.471 1.00 95.19 93 VAL A CA 1
ATOM 678 C C . VAL A 1 93 ? 6.293 -22.242 7.341 1.00 95.19 93 VAL A C 1
ATOM 680 O O . VAL A 1 93 ? 6.870 -22.721 8.315 1.00 95.19 93 VAL A O 1
ATOM 683 N N . GLY A 1 94 ? 6.857 -22.169 6.133 1.00 95.88 94 GLY A N 1
ATOM 684 C CA . GLY A 1 94 ? 8.240 -22.573 5.867 1.00 95.88 94 GLY A CA 1
ATOM 685 C C . GLY A 1 94 ? 9.280 -21.560 6.362 1.00 95.88 94 GLY A C 1
ATOM 686 O O . GLY A 1 94 ? 8.948 -20.432 6.723 1.00 95.88 94 GLY A O 1
ATOM 687 N N . GLU A 1 95 ? 10.555 -21.955 6.335 1.00 96.75 95 GLU A N 1
ATOM 688 C CA . GLU A 1 95 ? 11.672 -21.074 6.699 1.00 96.75 95 GLU A CA 1
ATOM 689 C C . GLU A 1 95 ? 11.740 -19.826 5.796 1.00 96.75 95 GLU A C 1
ATOM 691 O O . GLU A 1 95 ? 11.566 -19.931 4.574 1.00 96.75 95 GLU A O 1
ATOM 696 N N . PRO A 1 96 ? 12.028 -18.637 6.357 1.00 94.31 96 PRO A N 1
ATOM 697 C CA . PRO A 1 96 ? 12.068 -17.406 5.585 1.00 94.31 96 PRO A CA 1
ATOM 698 C C . PRO A 1 96 ? 13.261 -17.383 4.622 1.00 94.31 96 PRO A C 1
ATOM 700 O O . PRO A 1 96 ? 14.412 -17.603 5.003 1.00 94.31 96 PRO A O 1
ATOM 703 N N . VAL A 1 97 ? 13.003 -17.014 3.367 1.00 90.81 97 VAL A N 1
ATOM 704 C CA . VAL A 1 97 ? 14.057 -16.771 2.374 1.00 90.81 97 VAL A CA 1
ATOM 705 C C . VAL A 1 97 ? 14.491 -15.311 2.443 1.00 90.81 97 VAL A C 1
ATOM 707 O O . VAL A 1 97 ? 13.702 -14.391 2.232 1.00 90.81 97 VAL A O 1
ATOM 710 N N . THR A 1 98 ? 15.774 -15.083 2.721 1.00 87.69 98 THR A N 1
ATOM 711 C CA . THR A 1 98 ? 16.340 -13.731 2.738 1.00 87.69 98 THR A CA 1
ATOM 712 C C . THR A 1 98 ? 16.747 -13.310 1.331 1.00 87.69 98 THR A C 1
ATOM 714 O O . THR A 1 98 ? 17.656 -13.891 0.746 1.00 87.69 98 THR A O 1
ATOM 717 N N . PHE A 1 99 ? 16.113 -12.257 0.814 1.00 80.69 99 PHE A N 1
ATOM 718 C CA . PHE A 1 99 ? 16.473 -11.655 -0.469 1.00 80.69 99 PHE A CA 1
ATOM 719 C C . PHE A 1 99 ? 17.727 -10.774 -0.332 1.00 80.69 99 PHE A C 1
ATOM 721 O O . PHE A 1 99 ? 18.825 -11.180 -0.705 1.00 80.69 99 PHE A O 1
ATOM 728 N N . ARG A 1 100 ? 17.616 -9.578 0.257 1.00 73.44 100 ARG A N 1
ATOM 729 C CA . ARG A 1 100 ? 18.767 -8.696 0.520 1.00 73.44 100 ARG A CA 1
ATOM 730 C C . ARG A 1 100 ? 18.475 -7.748 1.668 1.00 73.44 100 ARG A C 1
ATOM 732 O O . ARG A 1 100 ? 17.336 -7.343 1.886 1.00 73.44 100 ARG A O 1
ATOM 739 N N . LYS A 1 101 ? 19.534 -7.289 2.330 1.00 70.00 101 LYS A N 1
ATOM 740 C CA . LYS A 1 101 ? 19.469 -6.093 3.167 1.00 70.00 101 LYS A CA 1
ATOM 741 C C . LYS A 1 101 ? 19.272 -4.857 2.287 1.00 70.00 101 LYS A C 1
ATOM 743 O O . LYS A 1 101 ? 20.031 -4.639 1.342 1.00 70.00 101 LYS A O 1
ATOM 748 N N . ALA A 1 102 ? 18.285 -4.031 2.613 1.00 62.34 102 ALA A N 1
ATOM 749 C CA . ALA A 1 102 ? 17.992 -2.799 1.891 1.00 62.34 102 ALA A CA 1
ATOM 750 C C . ALA A 1 102 ? 19.031 -1.691 2.173 1.00 62.34 102 ALA A C 1
ATOM 752 O O . ALA A 1 102 ? 18.679 -0.595 2.573 1.00 62.34 102 ALA A O 1
ATOM 753 N N . ASP A 1 103 ? 20.323 -1.917 1.941 1.00 64.38 103 ASP A N 1
ATOM 754 C CA . ASP A 1 103 ? 21.347 -0.861 2.008 1.00 64.38 103 ASP A CA 1
ATOM 755 C C . ASP A 1 103 ? 21.430 -0.134 0.649 1.00 64.38 103 ASP A C 1
ATOM 757 O O . ASP A 1 103 ? 22.445 -0.148 -0.042 1.00 64.38 103 ASP A O 1
ATOM 761 N N . THR A 1 104 ? 20.306 0.447 0.221 1.00 66.31 104 THR A N 1
ATOM 762 C CA . THR A 1 104 ? 20.136 1.085 -1.099 1.00 66.31 104 THR A CA 1
ATOM 763 C C . THR A 1 104 ? 19.827 2.573 -0.953 1.00 66.31 104 THR A C 1
ATOM 765 O O . THR A 1 104 ? 19.448 3.040 0.123 1.00 66.31 104 THR A O 1
ATOM 768 N N . PHE A 1 105 ? 19.948 3.339 -2.042 1.00 68.50 105 PHE A N 1
ATOM 769 C CA . PHE A 1 105 ? 19.619 4.771 -2.036 1.00 68.50 105 PHE A CA 1
ATOM 770 C C . PHE A 1 105 ? 18.141 5.042 -1.708 1.00 68.50 105 PHE A C 1
ATOM 772 O O . PHE A 1 105 ? 17.809 6.105 -1.191 1.00 68.50 105 PHE A O 1
ATOM 779 N N . ALA A 1 106 ? 17.263 4.064 -1.950 1.00 64.69 106 ALA A N 1
ATOM 780 C CA . ALA A 1 106 ? 15.864 4.103 -1.548 1.00 64.69 106 ALA A CA 1
ATOM 781 C C . ALA A 1 106 ? 15.684 3.977 -0.019 1.00 64.69 106 ALA A C 1
ATOM 783 O O . ALA A 1 106 ? 14.568 3.886 0.454 1.00 64.69 106 ALA A O 1
ATOM 784 N N . GLY A 1 107 ? 16.745 3.995 0.792 1.00 71.44 107 GLY A N 1
ATOM 785 C CA . GLY A 1 107 ? 16.674 3.965 2.253 1.00 71.44 107 GLY A CA 1
ATOM 786 C C . GLY A 1 107 ? 16.801 2.557 2.828 1.00 71.44 107 GLY A C 1
ATOM 787 O O . GLY A 1 107 ? 16.815 1.574 2.090 1.00 71.44 107 GLY A O 1
ATOM 788 N N . ARG A 1 108 ? 16.895 2.468 4.161 1.00 72.38 108 ARG A N 1
ATOM 789 C CA . ARG A 1 108 ? 17.192 1.216 4.889 1.00 72.38 108 ARG A CA 1
ATOM 790 C C . ARG A 1 108 ? 15.981 0.372 5.264 1.00 72.38 108 ARG A C 1
ATOM 792 O O . ARG A 1 108 ? 16.106 -0.835 5.420 1.00 72.38 108 ARG A O 1
ATOM 799 N N . TYR A 1 109 ? 14.825 1.008 5.417 1.00 78.81 109 TYR A N 1
ATOM 800 C CA . TYR A 1 109 ? 13.621 0.37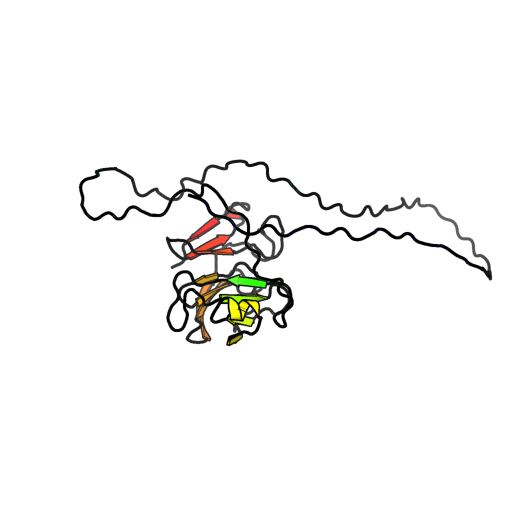2 5.943 1.00 78.81 109 TYR A CA 1
ATOM 801 C C . TYR A 1 109 ? 12.421 0.748 5.085 1.00 78.81 109 TYR A C 1
ATOM 803 O O . TYR A 1 109 ? 12.299 1.886 4.621 1.00 78.81 109 TYR A O 1
ATOM 811 N N . GLY A 1 110 ? 11.543 -0.216 4.858 1.00 85.38 110 GLY A N 1
ATOM 812 C CA . GLY A 1 110 ? 10.388 -0.073 3.992 1.00 85.38 110 GLY A CA 1
ATOM 813 C C . GLY A 1 110 ? 9.559 -1.341 3.967 1.00 85.38 110 GLY A C 1
ATOM 814 O O . GLY A 1 110 ? 9.985 -2.374 4.477 1.00 85.38 110 GLY A O 1
ATOM 815 N N . VAL A 1 111 ? 8.400 -1.235 3.336 1.00 90.75 111 VAL A N 1
ATOM 816 C CA . VAL A 1 111 ? 7.581 -2.375 2.937 1.00 90.75 111 VAL A CA 1
ATOM 817 C C . VAL A 1 111 ? 7.751 -2.570 1.438 1.00 90.75 111 VAL A C 1
ATOM 819 O O . VAL A 1 111 ? 7.873 -1.592 0.693 1.00 90.75 111 VAL A O 1
ATOM 822 N N . TRP A 1 112 ? 7.809 -3.821 1.005 1.00 93.31 112 TRP A N 1
ATOM 823 C CA . TRP A 1 112 ? 7.796 -4.182 -0.404 1.00 93.31 112 TRP A CA 1
ATOM 824 C C . TRP A 1 112 ? 6.624 -5.118 -0.669 1.00 93.31 112 TRP A C 1
ATOM 826 O O . TRP A 1 112 ? 6.196 -5.850 0.218 1.00 93.31 112 TRP A O 1
ATOM 836 N N . MET A 1 113 ? 6.065 -5.019 -1.865 1.00 95.81 113 MET A N 1
ATOM 837 C CA . MET A 1 113 ? 4.795 -5.631 -2.236 1.00 95.81 113 MET A CA 1
ATOM 838 C C . MET A 1 113 ? 4.880 -6.124 -3.678 1.00 95.81 113 MET A C 1
ATOM 840 O O . MET A 1 113 ? 5.635 -5.576 -4.487 1.00 95.81 113 MET A O 1
ATOM 844 N N . LYS A 1 114 ? 4.064 -7.121 -4.001 1.00 97.25 114 LYS A N 1
ATOM 845 C CA . LYS A 1 114 ? 3.755 -7.546 -5.367 1.00 97.25 114 LYS A CA 1
ATOM 846 C C . LYS A 1 114 ? 2.254 -7.419 -5.593 1.00 97.25 114 LYS A C 1
ATOM 848 O O . LYS A 1 114 ? 1.498 -7.371 -4.628 1.00 97.25 114 LYS A O 1
ATOM 853 N N . ASP A 1 115 ? 1.849 -7.386 -6.854 1.00 98.12 115 ASP A N 1
ATOM 854 C CA . ASP A 1 115 ? 0.440 -7.460 -7.226 1.00 98.12 115 ASP A CA 1
ATOM 855 C C . ASP A 1 115 ? 0.056 -8.933 -7.451 1.00 98.12 115 ASP A C 1
ATOM 857 O O . ASP A 1 115 ? 0.654 -9.581 -8.320 1.00 98.12 115 ASP A O 1
ATOM 861 N N . PRO A 1 116 ? -0.894 -9.494 -6.683 1.00 97.56 116 PRO A N 1
ATOM 862 C CA . PRO A 1 116 ? -1.364 -10.855 -6.916 1.00 97.56 116 PRO A CA 1
ATOM 863 C C . PRO A 1 116 ? -2.199 -10.980 -8.200 1.00 97.56 116 PRO A C 1
ATOM 865 O O . PRO A 1 116 ? -2.293 -12.076 -8.744 1.00 97.56 116 PRO A O 1
ATOM 868 N N . GLU A 1 117 ? -2.757 -9.884 -8.725 1.00 97.56 117 GLU A N 1
ATOM 869 C CA . GLU A 1 117 ? -3.546 -9.866 -9.963 1.00 97.56 117 GLU A CA 1
ATOM 870 C C . GLU A 1 117 ? -3.097 -8.701 -10.868 1.00 97.56 117 GLU A C 1
ATOM 872 O O . GLU A 1 117 ? -3.831 -7.727 -11.067 1.00 97.56 117 GLU A O 1
ATOM 877 N N . PRO A 1 118 ? -1.863 -8.764 -11.401 1.00 97.38 118 PRO A N 1
ATOM 878 C CA . PRO A 1 118 ? -1.246 -7.663 -12.123 1.00 97.38 118 PRO A CA 1
ATOM 879 C C . PRO A 1 118 ? -1.976 -7.364 -13.433 1.00 97.38 118 PRO A C 1
ATOM 881 O O . PRO A 1 118 ? -2.398 -8.258 -14.168 1.00 97.38 118 PRO A O 1
ATOM 884 N N . VAL A 1 119 ? -2.049 -6.077 -13.768 1.00 97.19 119 VAL A N 1
ATOM 885 C CA . VAL A 1 119 ? -2.576 -5.591 -15.050 1.00 97.19 119 VAL A CA 1
ATOM 886 C C . VAL A 1 119 ? -1.439 -5.051 -15.926 1.00 97.19 119 VAL A C 1
ATOM 888 O O . VAL A 1 119 ? -0.514 -4.428 -15.401 1.00 97.19 119 VAL A O 1
ATOM 891 N N . PRO A 1 1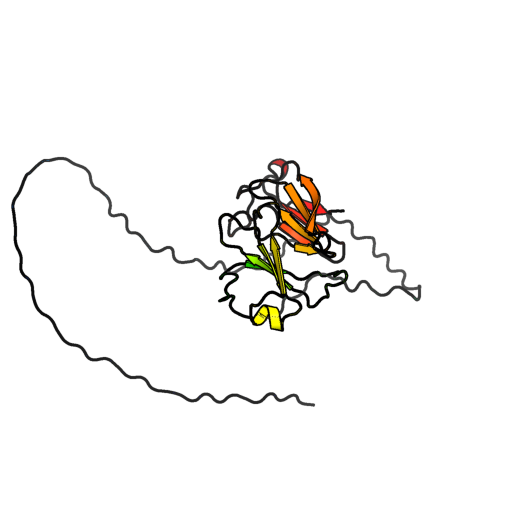20 ? -1.485 -5.220 -17.265 1.00 95.75 120 PRO A N 1
ATOM 892 C CA . PRO A 1 120 ? -0.439 -4.704 -18.144 1.00 95.75 120 PRO A CA 1
ATOM 893 C C . PRO A 1 120 ? -0.211 -3.188 -17.973 1.00 95.75 120 PRO A C 1
ATOM 895 O O . PRO A 1 120 ? -1.184 -2.429 -17.897 1.00 95.75 120 PRO A O 1
ATOM 898 N N . PRO A 1 121 ? 1.052 -2.718 -17.983 1.00 94.38 121 PRO A N 1
ATOM 899 C CA . PRO A 1 121 ? 2.267 -3.444 -18.373 1.00 94.38 121 PRO A CA 1
ATOM 900 C C . PRO A 1 121 ? 2.941 -4.249 -17.245 1.00 94.38 121 PRO A C 1
ATOM 902 O O . PRO A 1 121 ? 3.999 -4.829 -17.480 1.00 94.38 121 PRO A O 1
ATOM 905 N N . HIS A 1 122 ? 2.373 -4.271 -16.039 1.00 96.38 122 HIS A N 1
ATOM 906 C CA . HIS A 1 122 ? 2.948 -4.963 -14.887 1.00 96.38 122 HIS A CA 1
ATOM 907 C C . HIS A 1 122 ? 2.743 -6.476 -14.964 1.00 96.38 122 HIS A C 1
ATOM 909 O O . HIS A 1 122 ? 1.839 -6.973 -15.637 1.00 96.38 122 HIS A O 1
ATOM 915 N N . THR A 1 123 ? 3.606 -7.215 -14.272 1.00 97.56 123 THR A N 1
ATOM 916 C CA . THR A 1 123 ? 3.594 -8.684 -14.225 1.00 97.56 123 THR A CA 1
ATOM 917 C C . THR A 1 123 ? 3.695 -9.170 -12.780 1.00 97.56 123 THR A C 1
ATOM 919 O O . THR A 1 123 ? 3.922 -8.375 -11.870 1.00 97.56 123 THR A O 1
ATOM 922 N N . HIS A 1 124 ? 3.585 -10.481 -12.554 1.00 97.19 124 HIS A N 1
ATOM 923 C CA . HIS A 1 124 ? 3.771 -11.074 -11.221 1.00 97.19 124 HIS A CA 1
ATOM 924 C C . HIS A 1 124 ? 5.208 -10.924 -10.680 1.00 97.19 124 HIS A C 1
ATOM 926 O O . HIS A 1 124 ? 5.458 -11.124 -9.487 1.00 97.19 124 HIS A O 1
ATOM 932 N N . ASP A 1 125 ? 6.168 -10.565 -11.536 1.00 96.38 125 ASP A N 1
ATOM 933 C CA . ASP A 1 125 ? 7.545 -10.283 -11.130 1.00 96.38 125 ASP A CA 1
ATOM 934 C C . ASP A 1 125 ? 7.746 -8.833 -10.694 1.00 96.38 125 ASP A C 1
ATOM 936 O O . ASP A 1 125 ? 8.659 -8.547 -9.910 1.00 96.38 125 ASP A O 1
ATOM 940 N N . SER A 1 126 ? 6.850 -7.938 -11.119 1.00 97.06 126 SER A N 1
ATOM 941 C CA . SER A 1 126 ? 6.883 -6.537 -10.727 1.00 97.06 126 SER A CA 1
ATOM 942 C C . SER A 1 126 ? 6.789 -6.409 -9.210 1.00 97.06 126 SER A C 1
ATOM 944 O O . SER A 1 126 ? 5.974 -7.052 -8.548 1.00 97.06 126 SER A O 1
ATOM 946 N N . THR A 1 127 ? 7.681 -5.600 -8.654 1.00 96.19 127 THR A N 1
ATOM 947 C CA . THR A 1 127 ? 7.827 -5.401 -7.215 1.00 96.19 127 THR A CA 1
ATOM 948 C C . THR A 1 127 ? 7.785 -3.913 -6.927 1.00 96.19 127 THR A C 1
ATOM 950 O O . THR A 1 127 ? 8.424 -3.116 -7.612 1.00 96.19 127 THR A O 1
ATOM 953 N N . TRP A 1 128 ? 7.068 -3.529 -5.879 1.00 95.81 128 TRP A N 1
ATOM 954 C CA . TRP A 1 128 ? 6.987 -2.149 -5.430 1.00 95.81 128 TRP A CA 1
ATOM 955 C C . TRP A 1 128 ? 7.513 -2.013 -4.021 1.00 95.81 128 TRP A C 1
ATOM 957 O O . TRP A 1 128 ? 7.459 -2.949 -3.230 1.00 95.81 128 TRP A O 1
ATOM 967 N N . ARG A 1 129 ? 8.002 -0.824 -3.688 1.00 93.69 129 ARG A N 1
ATOM 968 C CA . ARG A 1 129 ? 8.516 -0.517 -2.361 1.00 93.69 129 ARG A CA 1
ATOM 969 C C . ARG A 1 129 ? 8.117 0.881 -1.921 1.00 93.69 129 ARG A C 1
ATOM 971 O O . ARG A 1 129 ? 8.227 1.834 -2.689 1.00 93.69 129 ARG A O 1
ATOM 978 N N . ILE A 1 130 ? 7.736 1.004 -0.654 1.00 92.62 130 ILE A N 1
ATOM 979 C CA . ILE A 1 130 ? 7.520 2.279 0.035 1.00 92.62 130 ILE A CA 1
ATOM 980 C C . ILE A 1 130 ? 8.483 2.363 1.217 1.00 92.62 130 ILE A C 1
ATOM 982 O O . ILE A 1 130 ? 8.745 1.375 1.906 1.00 92.62 130 ILE A O 1
ATOM 986 N N . ASN A 1 131 ? 9.012 3.556 1.469 1.00 87.56 131 ASN A N 1
ATOM 987 C CA . ASN A 1 131 ? 9.886 3.794 2.612 1.00 87.56 131 ASN A CA 1
ATOM 988 C C . ASN A 1 131 ? 9.096 3.879 3.912 1.00 87.56 131 ASN A C 1
ATOM 990 O O . ASN A 1 131 ? 8.109 4.597 3.995 1.00 87.56 131 ASN A O 1
ATOM 994 N N . ALA A 1 132 ? 9.583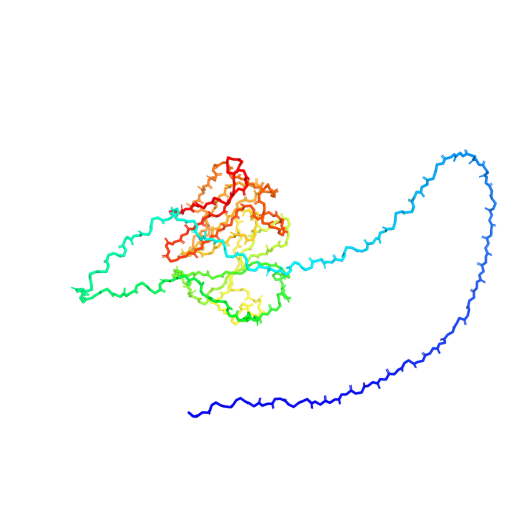 3.201 4.949 1.00 80.06 132 ALA A N 1
ATOM 995 C CA . ALA A 1 132 ? 8.960 3.211 6.274 1.00 80.06 132 ALA A CA 1
ATOM 996 C C . ALA A 1 132 ? 9.476 4.356 7.160 1.00 80.06 132 ALA A C 1
ATOM 998 O O . ALA A 1 132 ? 8.944 4.608 8.236 1.00 80.06 132 ALA A O 1
ATOM 999 N N . VAL A 1 133 ? 10.550 5.031 6.736 1.00 77.00 133 VAL A N 1
ATOM 1000 C CA . VAL A 1 133 ? 11.234 6.053 7.531 1.00 77.00 133 VAL A CA 1
ATOM 1001 C C . VAL A 1 133 ? 11.190 7.383 6.804 1.00 77.00 133 VAL A C 1
ATOM 1003 O O . VAL A 1 133 ? 11.668 7.510 5.678 1.00 77.00 133 VAL A O 1
ATOM 1006 N N . GLY A 1 134 ? 10.649 8.383 7.488 1.00 78.88 134 GLY A N 1
ATOM 1007 C CA . GLY A 1 134 ? 10.558 9.749 7.002 1.00 78.88 134 GLY A CA 1
ATOM 1008 C C . GLY A 1 134 ? 9.257 10.397 7.443 1.00 78.88 134 GLY A C 1
ATOM 1009 O O . GLY A 1 134 ? 8.232 9.744 7.605 1.00 78.88 134 GLY A O 1
ATOM 1010 N N . THR A 1 135 ? 9.286 11.710 7.638 1.00 79.44 135 THR A N 1
ATOM 1011 C CA . THR A 1 135 ? 8.075 12.474 7.938 1.00 79.44 135 THR A CA 1
ATOM 1012 C C . THR A 1 135 ? 7.269 12.790 6.685 1.00 79.44 135 THR A C 1
ATOM 1014 O O . THR A 1 135 ? 6.181 13.315 6.828 1.00 79.44 135 THR A O 1
ATOM 1017 N N . GLU A 1 136 ? 7.742 12.510 5.472 1.00 88.12 136 GLU A N 1
ATOM 1018 C CA . GLU A 1 136 ? 7.054 12.872 4.221 1.00 88.12 136 GLU A CA 1
ATOM 1019 C C . GLU A 1 136 ? 7.115 11.731 3.204 1.00 88.12 136 GLU A C 1
ATOM 1021 O O . GLU A 1 136 ? 7.542 11.891 2.062 1.00 88.12 136 GLU A O 1
ATOM 1026 N N . VAL A 1 137 ? 6.705 10.539 3.640 1.00 92.50 137 VAL A N 1
ATOM 1027 C CA . VAL A 1 137 ? 6.653 9.365 2.768 1.00 92.50 137 VAL A CA 1
ATOM 1028 C C . VAL A 1 137 ? 5.608 9.591 1.674 1.00 92.50 137 VAL A C 1
ATOM 1030 O O . VAL A 1 137 ? 4.414 9.679 1.949 1.00 92.50 137 VAL A O 1
ATOM 1033 N N . ARG A 1 138 ? 6.078 9.698 0.428 1.00 95.06 138 ARG A N 1
ATOM 1034 C CA . ARG A 1 138 ? 5.243 9.839 -0.779 1.00 95.06 138 ARG A CA 1
ATOM 1035 C C . ARG A 1 138 ? 5.838 9.191 -2.025 1.00 95.06 138 ARG A C 1
ATOM 1037 O O . ARG A 1 138 ? 5.369 9.446 -3.124 1.00 95.06 138 ARG A O 1
ATOM 1044 N N . GLN A 1 139 ? 6.926 8.443 -1.882 1.00 94.69 139 GLN A N 1
ATOM 1045 C CA . GLN A 1 139 ? 7.596 7.805 -3.011 1.00 94.69 139 GLN A CA 1
ATOM 1046 C C . GLN A 1 139 ? 7.262 6.319 -3.023 1.00 94.69 139 GLN A C 1
ATOM 1048 O O . GLN A 1 139 ? 7.464 5.636 -2.017 1.00 94.69 139 GLN A O 1
ATOM 1053 N N . LEU A 1 140 ? 6.774 5.848 -4.168 1.00 95.81 140 LEU A N 1
ATOM 1054 C CA . LEU A 1 140 ? 6.588 4.436 -4.480 1.00 95.81 140 LEU A CA 1
ATOM 1055 C C . LEU A 1 140 ? 7.620 4.064 -5.548 1.00 95.81 140 LEU A C 1
ATOM 1057 O O . LEU A 1 140 ? 7.591 4.592 -6.660 1.00 95.81 140 LEU A O 1
ATOM 1061 N N . PHE A 1 141 ? 8.550 3.188 -5.192 1.00 95.06 141 PHE A N 1
ATOM 1062 C CA . PHE A 1 141 ? 9.597 2.698 -6.081 1.00 95.06 141 PHE A CA 1
ATOM 1063 C C . PHE A 1 141 ? 9.104 1.431 -6.775 1.00 95.06 141 PHE A C 1
ATOM 1065 O O . PHE A 1 141 ? 8.711 0.492 -6.091 1.00 95.06 141 PHE A O 1
ATOM 1072 N N . GLU A 1 142 ? 9.127 1.406 -8.102 1.00 96.31 142 GLU A N 1
ATOM 1073 C CA . GLU A 1 142 ? 8.775 0.246 -8.922 1.00 96.31 142 GLU A CA 1
ATOM 1074 C C . GLU A 1 142 ? 10.034 -0.427 -9.463 1.00 96.31 142 GLU A C 1
ATOM 1076 O O . GLU A 1 142 ? 11.001 0.236 -9.846 1.00 96.31 142 GLU A O 1
ATOM 1081 N N . TYR A 1 143 ? 9.994 -1.751 -9.492 1.00 95.25 143 TYR A N 1
ATOM 1082 C CA . TYR A 1 143 ? 11.010 -2.628 -10.040 1.00 95.25 143 TYR A CA 1
ATOM 1083 C C . TYR A 1 143 ? 10.316 -3.646 -10.943 1.00 95.25 143 TYR A C 1
ATOM 1085 O O . TYR A 1 143 ? 9.267 -4.183 -10.590 1.00 95.25 143 TYR A O 1
ATOM 1093 N N . ASN A 1 144 ? 10.898 -3.918 -12.104 1.00 95.62 144 ASN A N 1
ATOM 1094 C CA . ASN A 1 144 ? 10.321 -4.817 -13.100 1.00 95.62 144 ASN A CA 1
ATOM 1095 C C . ASN A 1 144 ? 10.338 -6.277 -12.639 1.00 95.62 144 ASN A C 1
ATOM 1097 O O . ASN A 1 144 ? 9.425 -7.029 -12.969 1.00 95.62 144 ASN A O 1
ATOM 1101 N N . ASP A 1 145 ? 11.378 -6.649 -11.894 1.00 93.19 145 ASP A N 1
ATOM 1102 C CA . ASP A 1 145 ? 11.648 -8.008 -11.449 1.00 93.19 145 ASP A CA 1
ATOM 1103 C C . ASP A 1 145 ? 12.462 -8.022 -10.144 1.00 93.19 145 ASP A C 1
ATOM 1105 O O . ASP A 1 145 ? 12.926 -6.988 -9.634 1.00 93.19 145 ASP A O 1
ATOM 1109 N N . LEU A 1 146 ? 12.642 -9.229 -9.603 1.00 89.50 146 LEU A N 1
ATOM 1110 C CA . LEU A 1 146 ? 13.401 -9.449 -8.380 1.00 89.50 146 LEU A CA 1
ATOM 1111 C C . LEU A 1 146 ? 14.881 -9.077 -8.544 1.00 89.50 146 LEU A C 1
ATOM 1113 O O . LEU A 1 146 ? 15.454 -8.510 -7.621 1.00 89.50 146 LEU A O 1
ATOM 1117 N N . ASP A 1 147 ? 15.510 -9.325 -9.693 1.00 90.62 147 ASP A N 1
ATOM 1118 C CA . ASP A 1 147 ? 16.929 -9.007 -9.905 1.00 90.62 147 ASP A CA 1
ATOM 1119 C C . ASP A 1 147 ? 17.189 -7.498 -9.825 1.00 90.62 147 ASP A C 1
ATOM 1121 O O . ASP A 1 147 ? 18.182 -7.038 -9.246 1.00 90.62 147 ASP A O 1
ATOM 1125 N N . GLN A 1 148 ? 16.289 -6.703 -10.393 1.00 91.00 148 GLN A N 1
ATOM 1126 C CA . GLN A 1 148 ? 16.333 -5.254 -10.340 1.00 91.00 148 GLN A CA 1
ATOM 1127 C C . GLN A 1 148 ? 16.051 -4.743 -8.922 1.00 91.00 148 GLN A C 1
ATOM 1129 O O . GLN A 1 148 ? 16.797 -3.887 -8.425 1.00 91.00 148 GLN A O 1
ATOM 1134 N N . PHE A 1 149 ? 15.032 -5.295 -8.253 1.00 89.38 149 PHE A N 1
ATOM 1135 C CA . PHE A 1 149 ? 14.737 -5.015 -6.844 1.00 89.38 149 PHE A CA 1
ATOM 1136 C C . PHE A 1 149 ? 15.958 -5.278 -5.962 1.00 89.38 149 PHE A C 1
ATOM 1138 O O . PHE A 1 149 ? 16.377 -4.422 -5.180 1.00 89.38 149 PHE A O 1
ATOM 1145 N N . MET A 1 150 ? 16.603 -6.421 -6.178 1.00 86.94 150 MET A N 1
ATOM 1146 C CA . MET A 1 150 ? 17.791 -6.854 -5.465 1.00 86.94 150 MET A CA 1
ATOM 1147 C C . MET A 1 150 ? 18.972 -5.928 -5.699 1.00 86.94 150 MET A C 1
ATOM 1149 O O . MET A 1 150 ? 19.697 -5.653 -4.751 1.00 86.94 150 MET A O 1
ATOM 1153 N N . LYS A 1 151 ? 19.171 -5.392 -6.908 1.00 87.81 151 LYS A N 1
ATOM 1154 C CA . LYS A 1 151 ? 20.223 -4.394 -7.181 1.00 87.81 151 LYS A CA 1
ATOM 1155 C C . LYS A 1 151 ? 19.904 -3.023 -6.578 1.00 87.81 151 LYS A C 1
ATOM 1157 O O . LYS A 1 151 ? 20.832 -2.282 -6.258 1.00 87.81 151 LYS A O 1
ATOM 1162 N N . GLY A 1 152 ? 18.624 -2.720 -6.363 1.00 86.44 152 GLY A N 1
ATOM 1163 C CA . GLY A 1 152 ? 18.156 -1.483 -5.745 1.00 86.44 152 GLY A CA 1
ATOM 1164 C C . GLY A 1 152 ? 17.966 -0.324 -6.721 1.00 86.44 152 GLY A C 1
ATOM 1165 O O . GLY A 1 152 ? 17.856 0.808 -6.263 1.00 86.44 152 GLY A O 1
ATOM 1166 N N . TYR A 1 153 ? 17.915 -0.585 -8.032 1.00 87.50 153 TYR A N 1
ATOM 1167 C CA . TYR A 1 153 ? 17.719 0.435 -9.071 1.00 87.50 153 TYR A CA 1
ATOM 1168 C C . TYR A 1 153 ? 16.285 0.382 -9.619 1.00 87.50 153 TYR A C 1
ATOM 1170 O O . TYR A 1 153 ? 16.020 -0.457 -10.471 1.00 87.50 153 TYR A O 1
ATOM 1178 N N . PRO A 1 154 ? 15.362 1.236 -9.154 1.00 92.75 154 PRO A N 1
ATOM 1179 C CA . PRO A 1 154 ? 13.977 1.228 -9.606 1.00 92.75 154 PRO A CA 1
ATOM 1180 C C . PRO A 1 154 ? 13.882 1.555 -11.099 1.00 92.75 154 PRO A C 1
ATOM 1182 O O . PRO A 1 154 ? 14.621 2.406 -11.602 1.00 92.75 154 PRO A O 1
ATOM 1185 N N . SER A 1 155 ? 12.952 0.904 -11.794 1.00 95.12 155 SER A N 1
ATOM 1186 C CA . SER A 1 155 ? 12.579 1.246 -13.169 1.00 95.12 155 SER A CA 1
ATOM 1187 C C . SER A 1 155 ? 11.785 2.550 -13.221 1.00 95.12 155 SER A C 1
ATOM 1189 O O . SER A 1 155 ? 11.920 3.318 -14.174 1.00 95.12 155 SER A O 1
ATOM 1191 N N . LYS A 1 156 ? 10.997 2.829 -12.176 1.00 96.31 156 LYS A N 1
ATOM 1192 C CA . LYS A 1 156 ? 10.184 4.041 -12.053 1.00 96.31 156 LYS A CA 1
ATOM 1193 C C . LYS A 1 156 ? 9.998 4.445 -10.592 1.00 96.31 156 LYS A C 1
ATOM 1195 O O . LYS A 1 156 ? 10.007 3.612 -9.688 1.00 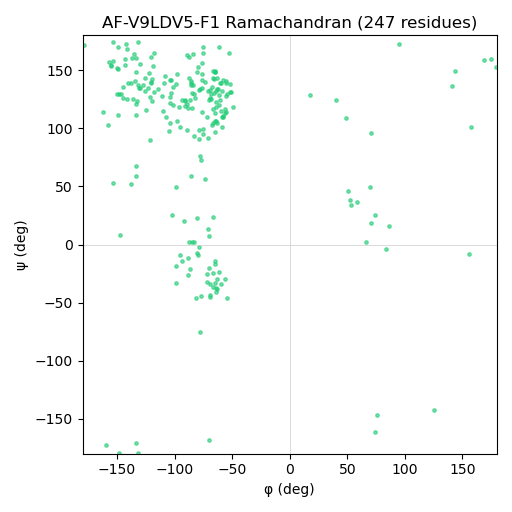96.31 156 LYS A O 1
ATOM 1200 N N . VAL A 1 157 ? 9.820 5.743 -10.356 1.00 96.12 157 VAL A N 1
ATOM 1201 C CA . VAL A 1 157 ? 9.458 6.289 -9.042 1.00 96.12 157 VAL A CA 1
ATOM 1202 C C . VAL A 1 157 ? 8.200 7.125 -9.198 1.00 96.12 157 VAL A C 1
ATOM 1204 O O . VAL A 1 157 ? 8.227 8.154 -9.869 1.00 96.12 157 VAL A O 1
ATOM 1207 N N . TYR A 1 158 ? 7.112 6.698 -8.564 1.00 97.44 158 TYR A N 1
ATOM 1208 C CA . TYR A 1 158 ? 5.886 7.487 -8.486 1.00 97.44 158 TYR A CA 1
ATOM 1209 C C . TYR A 1 158 ? 5.966 8.450 -7.305 1.00 97.44 158 TYR A C 1
ATOM 1211 O O . TYR A 1 158 ? 6.436 8.088 -6.221 1.00 97.44 158 TYR A O 1
ATOM 1219 N N . VAL A 1 159 ? 5.469 9.669 -7.507 1.00 97.12 159 VAL A N 1
ATOM 1220 C CA . VAL A 1 159 ? 5.283 10.655 -6.440 1.00 97.12 159 VAL A CA 1
ATOM 1221 C C . VAL A 1 159 ? 3.799 10.716 -6.112 1.00 97.12 159 VAL A C 1
ATOM 1223 O O . VAL A 1 159 ? 3.006 11.274 -6.865 1.00 97.12 159 VAL A O 1
ATOM 1226 N N . LEU A 1 160 ? 3.429 10.123 -4.982 1.00 97.81 160 LEU A N 1
ATOM 1227 C CA . LEU A 1 160 ? 2.056 10.076 -4.505 1.00 97.81 160 LEU A CA 1
ATOM 1228 C C . LEU A 1 160 ? 1.554 11.503 -4.206 1.00 97.81 160 LEU A C 1
ATOM 1230 O O . LEU A 1 160 ? 2.268 12.266 -3.540 1.00 97.81 160 LEU A O 1
ATOM 1234 N N . PRO A 1 161 ? 0.336 11.873 -4.651 1.00 97.38 161 PRO A N 1
ATOM 1235 C CA . PRO A 1 161 ? -0.240 13.193 -4.379 1.00 97.38 161 PRO A CA 1
ATOM 1236 C C . PRO A 1 161 ? -0.475 13.448 -2.886 1.00 97.38 161 PRO A C 1
ATOM 1238 O O . PRO A 1 161 ? -0.410 14.583 -2.422 1.00 97.38 161 PRO A O 1
ATOM 1241 N N . GLU A 1 162 ? -0.740 12.378 -2.140 1.00 97.75 162 GLU A N 1
ATOM 1242 C CA . GLU A 1 162 ? -1.028 12.394 -0.710 1.00 97.75 162 GLU A CA 1
ATOM 1243 C C . GLU A 1 162 ? 0.004 11.552 0.037 1.00 97.75 162 GLU A C 1
ATOM 1245 O O . GLU A 1 162 ? 0.388 10.474 -0.425 1.00 97.75 162 GLU A O 1
ATOM 1250 N N . LEU A 1 163 ? 0.435 12.041 1.202 1.00 96.94 163 LEU A N 1
ATOM 1251 C CA . LEU A 1 163 ? 1.421 11.354 2.035 1.00 96.94 163 LEU A CA 1
ATOM 1252 C C . LEU A 1 163 ? 0.856 10.040 2.600 1.00 96.94 163 LEU A C 1
ATOM 1254 O O . LEU A 1 163 ? -0.333 9.946 2.915 1.00 96.94 163 LEU A O 1
ATOM 1258 N N . VAL A 1 164 ? 1.737 9.065 2.801 1.00 95.56 164 VAL A N 1
ATOM 1259 C CA . VAL A 1 164 ? 1.432 7.757 3.392 1.00 95.56 164 VAL A CA 1
ATOM 1260 C C . VAL A 1 164 ? 1.493 7.843 4.923 1.00 95.56 164 VAL A C 1
ATOM 1262 O O . VAL A 1 164 ? 2.404 8.473 5.467 1.00 95.56 164 VAL A O 1
ATOM 1265 N N . GLU A 1 165 ? 0.531 7.233 5.624 1.00 94.50 165 GLU A N 1
ATOM 1266 C CA . GLU A 1 165 ? 0.545 7.152 7.096 1.00 94.50 165 GLU A CA 1
ATOM 1267 C C . GLU A 1 165 ? 1.436 6.025 7.630 1.00 94.50 165 GLU A C 1
ATOM 1269 O O . GLU A 1 165 ? 2.201 6.234 8.573 1.00 94.50 165 GLU A O 1
ATOM 1274 N N . SER A 1 166 ? 1.312 4.833 7.042 1.00 89.69 166 SER A N 1
ATOM 1275 C CA . SER A 1 166 ? 1.831 3.582 7.594 1.00 89.69 166 SER A CA 1
ATOM 1276 C C . SER A 1 166 ? 2.381 2.652 6.509 1.00 89.69 166 SER A C 1
ATOM 1278 O O . SER A 1 166 ? 2.244 2.904 5.313 1.00 89.69 166 SER A O 1
ATOM 1280 N N . THR A 1 167 ? 3.009 1.553 6.926 1.00 87.75 167 THR A N 1
ATOM 1281 C CA . THR A 1 167 ? 3.459 0.477 6.031 1.00 87.75 167 THR A CA 1
ATOM 1282 C C . THR A 1 167 ? 2.367 -0.536 5.687 1.00 87.75 167 THR A C 1
ATOM 1284 O O . THR A 1 167 ? 2.666 -1.485 4.976 1.00 87.75 167 THR A O 1
ATOM 1287 N N . GLY A 1 168 ? 1.131 -0.359 6.165 1.00 94.62 168 GLY A N 1
ATOM 1288 C CA . GLY A 1 168 ? 0.023 -1.302 5.955 1.00 94.62 168 GLY A CA 1
ATOM 1289 C C . GLY A 1 168 ? -0.669 -1.174 4.596 1.00 94.62 168 GLY A C 1
ATOM 1290 O O . GLY A 1 168 ? -1.848 -1.472 4.488 1.00 94.62 168 GLY A O 1
ATOM 1291 N N . GLY A 1 169 ? -0.000 -0.624 3.577 1.00 96.69 169 GLY A N 1
ATOM 1292 C CA . GLY A 1 169 ? -0.549 -0.524 2.220 1.00 96.69 169 GLY A CA 1
ATOM 1293 C C . GLY A 1 169 ? -0.329 -1.806 1.414 1.00 96.69 169 GLY A C 1
ATOM 1294 O O . GLY A 1 169 ? 0.525 -2.617 1.761 1.00 96.69 169 GLY A O 1
ATOM 1295 N N . THR A 1 170 ? -1.060 -1.963 0.310 1.00 98.06 170 THR A N 1
ATOM 1296 C CA . THR A 1 170 ? -0.913 -3.110 -0.605 1.00 98.06 170 THR A CA 1
ATOM 1297 C C . THR A 1 170 ? -1.083 -2.703 -2.070 1.00 98.06 170 THR A C 1
ATOM 1299 O O . THR A 1 170 ? -1.660 -1.653 -2.369 1.00 98.06 170 THR A O 1
ATOM 1302 N N . ILE A 1 171 ? -0.581 -3.530 -2.989 1.00 98.38 171 ILE A N 1
ATOM 1303 C CA . ILE A 1 171 ? -0.809 -3.393 -4.432 1.00 98.38 171 ILE A CA 1
ATOM 1304 C C . ILE A 1 171 ? -1.845 -4.434 -4.853 1.00 98.38 171 ILE A C 1
ATOM 1306 O O . ILE A 1 171 ? -1.705 -5.611 -4.533 1.00 98.38 171 ILE A O 1
ATOM 1310 N N . TYR A 1 172 ? -2.871 -4.002 -5.582 1.00 98.50 172 TYR A N 1
ATOM 1311 C CA . TYR A 1 172 ? -3.873 -4.897 -6.154 1.00 98.50 172 TYR A CA 1
ATOM 1312 C C . TYR A 1 172 ? -4.400 -4.334 -7.475 1.00 98.50 172 TYR A C 1
ATOM 1314 O O . TYR A 1 172 ? -4.792 -3.164 -7.537 1.00 98.50 172 TYR A O 1
ATOM 1322 N N . ARG A 1 173 ? -4.414 -5.149 -8.536 1.00 97.81 173 ARG A N 1
ATOM 1323 C CA . ARG A 1 173 ? -4.959 -4.796 -9.862 1.00 97.81 173 ARG A CA 1
ATOM 1324 C C . ARG A 1 173 ? -4.431 -3.462 -10.406 1.00 97.81 173 ARG A C 1
ATOM 1326 O O . ARG A 1 173 ? -5.189 -2.610 -10.875 1.00 97.81 173 ARG A O 1
ATOM 1333 N N . GLY A 1 174 ? -3.120 -3.251 -10.313 1.00 97.69 174 GLY A N 1
ATOM 1334 C CA . GLY A 1 174 ? -2.418 -2.063 -10.810 1.00 97.69 174 GLY A CA 1
ATOM 1335 C C . GLY A 1 174 ? -2.679 -0.783 -10.018 1.00 97.69 174 GLY A C 1
ATOM 1336 O O . GLY A 1 174 ? -2.469 0.316 -10.541 1.00 97.69 174 GLY A O 1
ATOM 1337 N N . SER A 1 175 ? -3.176 -0.898 -8.785 1.00 98.50 175 SER A N 1
ATOM 1338 C CA . SER A 1 175 ? -3.392 0.230 -7.881 1.00 98.50 175 SER A CA 1
ATOM 1339 C C . SER A 1 175 ? -2.702 0.013 -6.534 1.00 98.50 175 SER A C 1
ATOM 1341 O O . SER A 1 175 ? -2.706 -1.088 -5.991 1.00 98.50 175 SER A O 1
ATOM 1343 N N . LEU A 1 176 ? -2.163 1.091 -5.966 1.00 98.56 176 LEU A N 1
ATOM 1344 C CA . LEU A 1 176 ? -1.722 1.163 -4.577 1.00 98.56 176 LEU A CA 1
ATOM 1345 C C . LEU A 1 176 ? -2.911 1.563 -3.712 1.00 98.56 176 LEU A C 1
ATOM 1347 O O . LEU A 1 176 ? -3.500 2.632 -3.906 1.00 98.56 176 LEU A O 1
ATOM 1351 N N . TYR A 1 177 ? -3.193 0.738 -2.716 1.00 98.62 177 TYR A N 1
ATOM 1352 C CA . TYR A 1 177 ? -4.148 1.013 -1.659 1.00 98.62 177 TYR A CA 1
ATOM 1353 C C . TYR A 1 177 ? -3.386 1.375 -0.391 1.00 98.62 177 TYR A C 1
ATOM 1355 O O . TYR A 1 177 ? -2.528 0.620 0.066 1.00 98.62 177 TYR A O 1
ATOM 1363 N N . TYR A 1 178 ? -3.646 2.564 0.149 1.00 98.12 178 TYR A N 1
ATOM 1364 C CA . TYR A 1 178 ? -2.904 3.066 1.302 1.00 98.12 178 TYR A CA 1
ATOM 1365 C C . TYR A 1 178 ? -3.713 4.054 2.140 1.00 98.12 178 TYR A C 1
ATOM 1367 O O . TYR A 1 178 ? -4.666 4.681 1.675 1.00 98.12 178 TYR A O 1
ATOM 1375 N N . GLN A 1 179 ? -3.311 4.205 3.400 1.00 98.06 179 GLN A N 1
ATOM 1376 C CA . GLN A 1 179 ? -3.894 5.174 4.318 1.00 98.06 179 GLN A CA 1
ATOM 1377 C C . GLN A 1 179 ? -3.282 6.562 4.092 1.00 98.06 179 GLN A C 1
ATOM 1379 O O . GLN A 1 179 ? -2.061 6.744 4.178 1.00 98.06 179 GLN A O 1
ATOM 1384 N N . LYS A 1 180 ? -4.141 7.562 3.870 1.00 97.81 180 LYS A N 1
ATOM 1385 C CA . LYS A 1 180 ? -3.747 8.971 3.830 1.00 97.81 180 LYS A CA 1
ATOM 1386 C C . LYS A 1 180 ? -3.237 9.411 5.196 1.00 97.81 180 LYS A C 1
ATOM 1388 O O . LYS A 1 180 ? -3.904 9.231 6.220 1.00 97.81 180 LYS A O 1
ATOM 1393 N N . ARG A 1 181 ? -2.088 10.079 5.192 1.00 96.50 181 ARG A N 1
ATOM 1394 C CA . ARG A 1 181 ? -1.417 10.564 6.395 1.00 96.50 181 ARG A CA 1
ATOM 1395 C C . ARG A 1 181 ? -2.330 11.381 7.315 1.00 96.50 181 ARG A C 1
ATOM 1397 O O . ARG A 1 181 ? -3.065 12.259 6.864 1.00 96.50 181 ARG A O 1
ATOM 1404 N N . LYS A 1 182 ? -2.211 11.142 8.622 1.00 95.88 182 LYS A N 1
ATOM 1405 C CA . LYS A 1 182 ? -2.966 11.763 9.717 1.00 95.88 182 LYS A CA 1
ATOM 1406 C C . LYS A 1 182 ? -4.479 11.674 9.534 1.00 95.88 182 LYS A C 1
ATOM 1408 O O . LYS A 1 182 ? -5.199 12.591 9.926 1.00 95.88 182 LYS A O 1
ATOM 1413 N N . SER A 1 183 ? -4.964 10.591 8.942 1.00 97.31 183 SER A N 1
ATOM 1414 C CA . SER A 1 183 ? -6.389 10.397 8.709 1.00 97.31 183 SER A CA 1
ATOM 1415 C C . SER A 1 183 ? -6.763 8.920 8.737 1.00 97.31 183 SER A C 1
ATOM 1417 O O . SER A 1 183 ? -5.901 8.049 8.715 1.00 97.31 183 SER A O 1
ATOM 1419 N N . ARG A 1 184 ? -8.064 8.649 8.734 1.00 97.62 184 ARG A N 1
ATOM 1420 C CA . ARG A 1 184 ? -8.666 7.323 8.524 1.00 97.62 184 ARG A CA 1
ATOM 1421 C C . ARG A 1 184 ? -9.217 7.161 7.098 1.00 97.62 184 ARG A C 1
ATOM 1423 O O . ARG A 1 184 ? -10.186 6.438 6.873 1.00 97.62 184 ARG A O 1
ATOM 1430 N N . VAL A 1 185 ? -8.660 7.921 6.154 1.00 98.50 185 VAL A N 1
ATOM 1431 C CA . VAL A 1 185 ? -9.058 7.900 4.744 1.00 98.50 185 VAL A CA 1
ATOM 1432 C C . VAL A 1 185 ? -8.165 6.925 3.990 1.00 98.50 185 VAL A C 1
ATOM 1434 O O . VAL A 1 185 ? -6.941 7.050 3.995 1.00 98.50 185 VAL A O 1
ATOM 1437 N N . LEU A 1 186 ? -8.801 5.967 3.333 1.00 98.62 186 LEU A N 1
ATOM 1438 C CA . LEU A 1 186 ? -8.214 5.029 2.392 1.00 98.62 186 LEU A CA 1
ATOM 1439 C C . LEU A 1 186 ? -8.148 5.679 1.014 1.00 98.62 186 LEU A C 1
ATOM 1441 O O . LEU A 1 186 ? -9.116 6.308 0.580 1.00 98.62 186 LEU A O 1
ATOM 1445 N N . LEU A 1 187 ? -7.032 5.503 0.321 1.00 98.62 187 LEU A N 1
ATOM 1446 C CA . LEU A 1 187 ? -6.810 5.999 -1.031 1.00 98.62 187 LEU A CA 1
ATOM 1447 C C . LEU A 1 187 ? -6.515 4.831 -1.965 1.00 98.62 187 LEU A C 1
ATOM 1449 O O . LEU A 1 187 ? -5.734 3.949 -1.615 1.00 98.62 187 LEU A O 1
ATOM 1453 N N . ARG A 1 188 ? -7.091 4.877 -3.168 1.00 98.62 188 ARG A N 1
ATOM 1454 C CA . ARG A 1 188 ? -6.689 4.052 -4.310 1.00 98.62 188 ARG A CA 1
ATOM 1455 C C . ARG A 1 188 ? -5.973 4.942 -5.317 1.00 98.62 188 ARG A C 1
ATOM 1457 O O . ARG A 1 188 ? -6.606 5.787 -5.953 1.00 98.62 188 ARG A O 1
ATOM 1464 N N . TYR A 1 189 ? -4.667 4.758 -5.449 1.00 98.69 189 TYR A N 1
ATOM 1465 C CA . TYR A 1 189 ? -3.832 5.428 -6.441 1.00 98.69 189 TYR A CA 1
ATOM 1466 C C . TYR A 1 189 ? -3.557 4.461 -7.594 1.00 98.69 189 TYR A C 1
ATOM 1468 O O . TYR A 1 189 ? -3.011 3.388 -7.369 1.00 98.69 189 TYR A O 1
ATOM 1476 N N . GLU A 1 190 ? -3.962 4.807 -8.812 1.00 98.12 190 GLU A N 1
ATOM 1477 C CA . GLU A 1 190 ? -3.805 3.953 -9.994 1.00 98.12 190 GLU A CA 1
ATOM 1478 C C . GLU A 1 190 ? -2.469 4.249 -10.691 1.00 98.12 190 GLU A C 1
ATOM 1480 O O . GLU A 1 190 ? -2.203 5.386 -11.084 1.00 98.12 190 GLU A O 1
ATOM 1485 N N . MET A 1 191 ? -1.616 3.229 -10.868 1.00 97.06 191 MET A N 1
ATOM 1486 C CA . MET A 1 191 ? -0.261 3.402 -11.425 1.00 97.06 191 MET A CA 1
ATOM 1487 C C . MET A 1 191 ? -0.291 3.869 -12.884 1.00 97.06 191 MET A C 1
ATOM 1489 O O . MET A 1 191 ? 0.600 4.593 -13.323 1.00 97.06 191 MET A O 1
ATOM 1493 N N . LYS A 1 192 ? -1.303 3.441 -13.648 1.00 96.38 192 LYS A N 1
ATOM 1494 C CA . LYS A 1 192 ? -1.415 3.719 -15.086 1.00 96.38 192 LYS A CA 1
ATOM 1495 C C . LYS A 1 192 ? -1.701 5.191 -15.378 1.00 96.38 192 LYS A C 1
ATOM 1497 O O . LYS A 1 192 ? -1.129 5.745 -16.313 1.00 96.38 192 LYS A O 1
ATOM 1502 N N . THR A 1 193 ? -2.604 5.799 -14.614 1.00 97.31 193 THR A N 1
ATOM 1503 C CA . THR A 1 193 ? -2.983 7.212 -14.758 1.00 97.31 193 THR A CA 1
ATOM 1504 C C . THR A 1 193 ? -2.190 8.127 -13.839 1.00 97.31 193 THR A C 1
ATOM 1506 O O . THR A 1 193 ? -2.215 9.337 -14.036 1.00 97.31 193 THR A O 1
ATOM 1509 N N . GLU A 1 194 ? -1.502 7.562 -12.845 1.00 98.06 194 GLU A N 1
ATOM 1510 C CA . GLU A 1 194 ? -0.781 8.290 -11.803 1.00 98.06 194 GLU A CA 1
ATOM 1511 C C . GLU A 1 194 ? -1.693 9.233 -11.005 1.00 98.06 194 GLU A C 1
ATOM 1513 O O . GLU A 1 194 ? -1.291 10.323 -10.589 1.00 98.06 194 GLU A O 1
ATOM 1518 N N . THR A 1 195 ? -2.936 8.809 -10.763 1.00 98.38 195 THR A N 1
ATOM 1519 C CA . THR A 1 195 ? -3.950 9.597 -10.051 1.00 98.38 195 THR A CA 1
ATOM 1520 C C . THR A 1 195 ? -4.615 8.815 -8.928 1.00 98.38 195 THR A C 1
ATOM 1522 O O . THR A 1 195 ? -4.690 7.588 -8.936 1.00 98.38 195 THR A O 1
ATOM 1525 N N . ILE A 1 196 ? -5.134 9.544 -7.938 1.00 98.69 196 ILE A N 1
ATOM 1526 C CA . ILE A 1 196 ? -6.053 8.976 -6.949 1.00 98.69 196 ILE A CA 1
ATOM 1527 C C . ILE A 1 196 ? -7.418 8.835 -7.623 1.00 98.69 196 ILE A C 1
ATOM 1529 O O . ILE A 1 196 ? -8.044 9.839 -7.963 1.00 98.69 196 ILE A O 1
ATOM 1533 N N . VAL A 1 197 ? -7.868 7.597 -7.813 1.00 98.19 197 VAL A N 1
ATOM 1534 C CA . VAL A 1 197 ? -9.125 7.274 -8.509 1.00 98.19 197 VAL A CA 1
ATOM 1535 C C . VAL A 1 197 ? -10.278 6.988 -7.547 1.00 98.19 197 VAL A C 1
ATOM 1537 O O . VAL A 1 197 ? -11.437 7.085 -7.938 1.00 98.19 197 VAL A O 1
ATOM 1540 N N . ALA A 1 198 ? -9.983 6.686 -6.279 1.00 98.19 198 ALA A N 1
ATOM 1541 C CA . ALA A 1 198 ? -10.994 6.539 -5.238 1.00 98.19 198 ALA A CA 1
ATOM 1542 C C . ALA A 1 198 ? -10.461 6.951 -3.862 1.00 98.19 198 ALA A C 1
ATOM 1544 O O . ALA A 1 198 ? -9.268 6.825 -3.571 1.00 98.19 198 ALA A O 1
ATOM 1545 N N . GLN A 1 199 ? -11.371 7.425 -3.011 1.00 98.12 199 GLN A N 1
ATOM 1546 C CA . GLN A 1 199 ? -11.112 7.729 -1.606 1.00 98.12 199 GLN A CA 1
ATOM 1547 C C . GLN A 1 199 ? -12.284 7.236 -0.762 1.00 98.12 199 GLN A C 1
ATOM 1549 O O . GLN A 1 199 ? -13.442 7.409 -1.147 1.00 98.12 199 GLN A O 1
ATOM 1554 N N . LYS A 1 200 ? -11.996 6.650 0.399 1.00 97.81 200 LYS A N 1
ATOM 1555 C CA . LYS A 1 200 ? -13.018 6.149 1.319 1.00 97.81 200 LYS A CA 1
ATOM 1556 C C . LYS A 1 200 ? -12.615 6.422 2.756 1.00 97.81 200 LYS A C 1
ATOM 1558 O O . LYS A 1 200 ? -11.550 6.011 3.189 1.00 97.81 200 LYS A O 1
ATOM 1563 N N . GLU A 1 201 ? -13.475 7.084 3.518 1.00 97.50 201 GLU A N 1
ATOM 1564 C CA . GLU A 1 201 ? -13.279 7.203 4.961 1.00 97.50 201 GLU A CA 1
ATOM 1565 C C . GLU A 1 201 ? -13.803 5.951 5.678 1.00 97.50 201 GLU A C 1
ATOM 1567 O O . GLU A 1 201 ? -14.946 5.541 5.456 1.00 97.50 201 GLU A O 1
ATOM 1572 N N . LEU A 1 202 ? -12.986 5.358 6.555 1.00 96.19 202 LEU A N 1
ATOM 1573 C CA . LEU A 1 202 ? -13.427 4.305 7.470 1.00 96.19 202 LEU A CA 1
ATOM 1574 C C . LEU A 1 202 ? -14.066 4.928 8.706 1.00 96.19 202 LEU A C 1
ATOM 1576 O O . LEU A 1 202 ? -13.382 5.284 9.665 1.00 96.19 202 LEU A O 1
ATOM 1580 N N . SER A 1 203 ? -15.388 5.082 8.693 1.00 93.00 203 SER A N 1
ATOM 1581 C CA . SER A 1 203 ? -16.117 5.676 9.815 1.00 93.00 203 SER A CA 1
ATOM 1582 C C . SER A 1 203 ? -15.764 4.989 11.141 1.00 93.00 203 SER A C 1
ATOM 1584 O O . SER A 1 203 ? -15.792 3.768 11.256 1.00 93.00 203 SER A O 1
ATOM 1586 N N . ASN A 1 204 ? -15.455 5.795 12.160 1.00 94.50 204 ASN A N 1
ATOM 1587 C CA . ASN A 1 204 ? -15.108 5.364 13.523 1.00 94.50 204 ASN A CA 1
ATOM 1588 C C . ASN A 1 204 ? -13.795 4.579 13.691 1.00 94.50 204 ASN A C 1
ATOM 1590 O O . ASN A 1 204 ? -13.481 4.212 14.826 1.00 94.50 204 ASN A O 1
ATOM 1594 N N . ALA A 1 205 ? -13.013 4.363 12.629 1.00 98.00 205 ALA A N 1
ATOM 1595 C CA . ALA A 1 205 ? -11.705 3.728 12.755 1.00 98.00 205 ALA A CA 1
ATOM 1596 C C . ALA A 1 205 ? -10.752 4.574 13.619 1.00 98.00 205 ALA A C 1
ATOM 1598 O O . ALA A 1 205 ? -10.639 5.801 13.456 1.00 98.00 205 ALA A O 1
ATOM 1599 N N . GLY A 1 206 ? -10.064 3.915 14.552 1.00 97.56 206 GLY A N 1
ATOM 1600 C CA . GLY A 1 206 ? -8.897 4.495 15.211 1.00 97.56 206 GLY A CA 1
ATOM 1601 C C . GLY A 1 206 ? -7.768 4.703 14.202 1.00 97.56 206 GLY A C 1
ATOM 1602 O O . GLY A 1 206 ? -7.681 4.008 13.197 1.00 97.56 206 GLY A O 1
ATOM 1603 N N . PHE A 1 207 ? -6.943 5.717 14.433 1.00 97.12 207 PHE A N 1
ATOM 1604 C CA . PHE A 1 207 ? -5.758 5.996 13.628 1.00 97.12 207 PHE A CA 1
ATOM 1605 C C . PHE A 1 207 ? -4.762 6.784 14.480 1.00 97.12 207 PHE A C 1
ATOM 1607 O O . PHE A 1 207 ? -5.181 7.517 15.377 1.00 97.12 207 PHE A O 1
ATOM 1614 N N . ARG A 1 208 ? -3.467 6.683 14.161 1.00 95.19 208 ARG A N 1
ATOM 1615 C CA . ARG A 1 208 ? -2.348 7.311 14.891 1.00 95.19 208 ARG A CA 1
ATOM 1616 C C . ARG A 1 208 ? -2.076 6.705 16.264 1.00 95.19 208 ARG A C 1
ATOM 1618 O O . ARG A 1 208 ? -1.899 7.432 17.240 1.00 95.19 208 ARG A O 1
ATOM 1625 N N . GLY A 1 209 ? -1.969 5.385 16.309 1.00 96.12 209 GLY A N 1
ATOM 1626 C CA . GLY A 1 209 ? -1.601 4.637 17.506 1.00 96.12 209 GLY A CA 1
ATOM 1627 C C . GLY A 1 209 ? -2.723 4.566 18.538 1.00 96.12 209 GLY A C 1
ATOM 1628 O O . GLY A 1 209 ? -2.446 4.408 19.722 1.00 96.12 209 GLY A O 1
ATOM 1629 N N . VAL A 1 210 ? -3.977 4.690 18.103 1.00 97.75 210 VAL A N 1
ATOM 1630 C CA . VAL A 1 210 ? -5.156 4.448 18.943 1.00 97.75 210 VAL A CA 1
ATOM 1631 C C . VAL A 1 210 ? -5.381 2.945 19.103 1.00 97.75 210 VAL A C 1
ATOM 1633 O O . VAL A 1 210 ? -5.610 2.486 20.218 1.00 97.75 210 VAL A O 1
ATOM 1636 N N . PHE A 1 211 ? -5.275 2.185 18.010 1.00 97.81 211 PHE A N 1
ATOM 1637 C CA . PHE A 1 211 ? -5.389 0.725 17.994 1.00 97.81 211 PHE A CA 1
ATOM 1638 C C . PHE A 1 211 ? -4.265 0.085 17.162 1.00 97.81 211 PHE A C 1
ATOM 1640 O O . PHE A 1 211 ? -4.550 -0.575 16.164 1.00 97.81 211 PHE A O 1
ATOM 1647 N N . PRO A 1 212 ? -2.984 0.301 17.514 1.00 97.44 212 PRO A N 1
ATOM 1648 C CA . PRO A 1 212 ? -1.877 -0.295 16.784 1.00 97.44 212 PRO A CA 1
ATOM 1649 C C . PRO A 1 212 ? -1.741 -1.785 17.116 1.00 97.44 212 PRO A C 1
ATOM 1651 O O . PRO A 1 212 ? -2.222 -2.264 18.147 1.00 97.44 212 PRO A O 1
ATOM 1654 N N . TYR A 1 213 ? -0.986 -2.504 16.289 1.00 96.56 213 TYR A N 1
ATOM 1655 C CA . TYR A 1 213 ? -0.470 -3.817 16.664 1.00 96.56 213 TYR A CA 1
ATOM 1656 C C . TYR A 1 213 ? 0.461 -3.731 17.889 1.00 96.56 213 TYR A C 1
ATOM 1658 O O . TYR A 1 213 ? 0.889 -2.654 18.309 1.00 96.56 213 TYR A O 1
ATOM 1666 N N . SER A 1 214 ? 0.828 -4.887 18.449 1.00 96.00 214 SER A N 1
ATOM 1667 C CA . SER A 1 214 ? 1.637 -4.998 19.676 1.00 96.00 214 SER A CA 1
ATOM 1668 C C . SER A 1 214 ? 2.989 -4.276 19.622 1.00 96.00 214 SER A C 1
ATOM 1670 O O . SER A 1 214 ? 3.481 -3.809 20.645 1.00 96.00 214 SER A O 1
ATOM 1672 N N . TRP A 1 215 ? 3.580 -4.153 18.433 1.00 88.62 215 TRP A N 1
ATOM 1673 C CA . TRP A 1 215 ? 4.847 -3.454 18.202 1.00 88.62 215 TRP A CA 1
ATOM 1674 C C . TRP A 1 215 ? 4.685 -1.936 18.000 1.00 88.62 215 TRP A C 1
ATOM 1676 O O . TRP A 1 215 ? 5.669 -1.221 17.804 1.00 88.62 215 TRP A O 1
ATOM 1686 N N . GLY A 1 216 ? 3.455 -1.424 18.097 1.00 91.50 216 GLY A N 1
ATOM 1687 C CA . GLY A 1 216 ? 3.137 -0.004 18.072 1.00 91.50 216 GLY A CA 1
ATOM 1688 C C . GLY A 1 216 ? 3.197 0.622 16.678 1.00 91.50 216 GLY A C 1
ATOM 1689 O O . GLY A 1 216 ? 2.850 0.011 15.665 1.00 91.50 216 GLY A O 1
ATOM 1690 N N . GLY A 1 217 ? 3.608 1.892 16.638 1.00 89.81 217 GLY A N 1
ATOM 1691 C CA . GLY A 1 217 ? 3.608 2.704 15.422 1.00 89.81 217 GLY A CA 1
ATOM 1692 C C . GLY A 1 217 ? 2.206 3.161 15.009 1.00 89.81 217 GLY A C 1
ATOM 1693 O O . GLY A 1 217 ? 1.278 3.186 15.813 1.00 89.81 217 GLY A O 1
ATOM 1694 N N . TYR A 1 218 ? 2.061 3.556 13.745 1.00 93.81 218 TYR A N 1
ATOM 1695 C CA . TYR A 1 218 ? 0.779 3.968 13.159 1.00 93.81 218 TYR A CA 1
ATOM 1696 C C . TYR A 1 218 ? 0.155 2.818 12.363 1.00 93.81 218 TYR A C 1
ATOM 1698 O O . TYR A 1 218 ? -0.181 2.968 11.197 1.00 93.81 218 TYR A O 1
ATOM 1706 N N . THR A 1 219 ? 0.079 1.643 12.984 1.00 95.50 219 THR A N 1
ATOM 1707 C CA . THR A 1 219 ? -0.374 0.381 12.374 1.00 95.50 219 THR A CA 1
ATOM 1708 C C . THR A 1 219 ? -1.875 0.132 12.552 1.00 95.50 219 THR A C 1
ATOM 1710 O O . THR A 1 219 ? -2.331 -0.997 12.465 1.00 95.50 219 THR A O 1
ATOM 1713 N N . ASP A 1 220 ? -2.654 1.182 12.820 1.00 97.75 220 ASP A N 1
ATOM 1714 C CA . ASP A 1 220 ? -4.081 1.078 13.153 1.00 97.75 220 ASP A CA 1
ATOM 1715 C C . ASP A 1 220 ? -4.971 0.575 12.006 1.00 97.75 220 ASP A C 1
ATOM 1717 O O . ASP A 1 220 ? -6.088 0.119 12.244 1.00 97.75 220 ASP A O 1
ATOM 1721 N N . ILE A 1 221 ? -4.514 0.759 10.765 1.00 98.38 221 ILE A N 1
ATOM 1722 C CA . ILE A 1 221 ? -5.232 0.416 9.538 1.00 98.38 221 ILE A CA 1
ATOM 1723 C C . ILE A 1 221 ? -4.260 -0.335 8.633 1.00 98.38 221 ILE A C 1
ATOM 1725 O O . ILE A 1 221 ? -3.196 0.191 8.291 1.00 98.38 221 ILE A O 1
ATOM 1729 N N . ASP A 1 222 ? -4.649 -1.544 8.245 1.00 98.25 222 ASP A N 1
ATOM 1730 C CA . ASP A 1 222 ? -3.814 -2.486 7.508 1.00 98.25 222 ASP A CA 1
ATOM 1731 C C . ASP A 1 222 ? -4.616 -3.135 6.374 1.00 98.25 222 ASP A C 1
ATOM 1733 O O . ASP A 1 222 ? -5.711 -3.658 6.591 1.00 98.25 222 ASP A O 1
ATOM 1737 N N . PHE A 1 223 ? -4.118 -3.048 5.146 1.00 98.50 223 PHE A N 1
ATOM 1738 C CA . PHE A 1 223 ? -4.758 -3.649 3.981 1.00 98.50 223 PHE A CA 1
ATOM 1739 C C . PHE A 1 223 ? -4.293 -5.092 3.799 1.00 98.50 223 PHE A C 1
ATOM 1741 O O . PHE A 1 223 ? -3.116 -5.402 3.950 1.00 98.50 223 PHE A O 1
ATOM 1748 N N . ALA A 1 224 ? -5.208 -5.958 3.374 1.00 98.38 224 ALA A N 1
ATOM 1749 C CA . ALA A 1 224 ? -4.907 -7.344 3.041 1.00 98.38 224 ALA A CA 1
ATOM 1750 C C . ALA A 1 224 ? -5.553 -7.726 1.707 1.00 98.38 224 ALA A C 1
ATOM 1752 O O . ALA A 1 224 ? -6.611 -7.207 1.352 1.00 98.38 224 ALA A O 1
ATOM 1753 N N . VAL A 1 225 ? -4.914 -8.631 0.971 1.00 98.31 225 VAL A N 1
ATOM 1754 C CA . VAL A 1 225 ? -5.464 -9.227 -0.251 1.00 98.31 225 VAL A CA 1
ATOM 1755 C C . VAL A 1 225 ? -5.414 -10.739 -0.097 1.00 98.31 225 VAL A C 1
ATOM 1757 O O . VAL A 1 225 ? -4.376 -11.271 0.293 1.00 98.31 225 VAL A O 1
ATOM 1760 N N . ASP A 1 226 ? -6.522 -11.404 -0.398 1.00 96.56 226 ASP A N 1
ATOM 1761 C CA . ASP A 1 226 ? -6.651 -12.862 -0.435 1.00 96.56 226 ASP A CA 1
ATOM 1762 C C . ASP A 1 226 ? -7.379 -13.298 -1.723 1.00 96.56 226 ASP A C 1
ATOM 1764 O O . ASP A 1 226 ? -7.644 -12.490 -2.619 1.00 96.56 226 ASP A O 1
ATOM 1768 N N . GLU A 1 227 ? -7.738 -14.576 -1.825 1.00 94.88 227 GLU A N 1
ATOM 1769 C CA . GLU A 1 227 ? -8.446 -15.148 -2.976 1.00 94.88 227 GLU A CA 1
ATOM 1770 C C . GLU A 1 227 ? -9.862 -14.581 -3.164 1.00 94.88 227 GLU A C 1
ATOM 1772 O O . GLU A 1 227 ? -10.454 -14.704 -4.238 1.00 94.88 227 GLU A O 1
ATOM 1777 N N . GLN A 1 228 ? -10.421 -13.945 -2.135 1.00 94.75 228 GLN A N 1
ATOM 1778 C CA . GLN A 1 228 ? -11.739 -13.322 -2.160 1.00 94.75 228 GLN A CA 1
ATOM 1779 C C . GLN A 1 228 ? -11.686 -11.822 -2.476 1.00 94.75 228 GLN A C 1
ATOM 1781 O O . GLN A 1 228 ? -12.749 -11.230 -2.707 1.00 94.75 228 GLN A O 1
ATOM 1786 N N . GLY A 1 229 ? -10.499 -11.213 -2.507 1.00 96.56 229 GLY A N 1
ATOM 1787 C CA . GLY A 1 229 ? -10.270 -9.846 -2.961 1.00 96.56 229 GLY A CA 1
ATOM 1788 C C . GLY A 1 229 ? -9.547 -8.980 -1.934 1.00 96.56 229 GLY A C 1
ATOM 1789 O O . GLY A 1 229 ? -8.626 -9.422 -1.254 1.00 96.56 229 GLY A O 1
ATOM 1790 N N . LEU A 1 230 ? -9.944 -7.709 -1.865 1.00 98.31 230 LEU A N 1
ATOM 1791 C CA . LEU A 1 230 ? -9.298 -6.696 -1.038 1.00 98.31 230 LEU A CA 1
ATOM 1792 C C . LEU A 1 230 ? -10.049 -6.492 0.282 1.00 98.31 230 LEU A C 1
ATOM 1794 O O . LEU A 1 230 ? -11.276 -6.371 0.315 1.00 98.31 230 LEU A O 1
ATOM 1798 N N . TRP A 1 231 ? -9.291 -6.368 1.364 1.00 98.62 231 TRP A N 1
ATOM 1799 C CA . TRP A 1 231 ? -9.791 -6.187 2.718 1.00 98.62 231 TRP A CA 1
ATOM 1800 C C . TRP A 1 231 ? -9.038 -5.073 3.432 1.00 98.62 231 TRP A C 1
ATOM 1802 O O . TRP A 1 231 ? -7.913 -4.712 3.078 1.00 98.62 231 TRP A O 1
ATOM 1812 N N . VAL A 1 232 ? -9.657 -4.557 4.488 1.00 98.50 232 VAL A N 1
ATOM 1813 C CA . VAL A 1 232 ? -9.001 -3.683 5.454 1.00 98.50 232 VAL A CA 1
ATOM 1814 C C . VAL A 1 232 ? -9.282 -4.152 6.874 1.00 98.50 232 VAL A C 1
ATOM 1816 O O . VAL A 1 232 ? -10.419 -4.477 7.230 1.00 98.50 232 VAL A O 1
ATOM 1819 N N . ILE A 1 233 ? -8.223 -4.182 7.671 1.00 98.62 233 ILE A N 1
ATOM 1820 C CA . ILE A 1 233 ? -8.171 -4.614 9.061 1.00 98.62 233 ILE A CA 1
ATOM 1821 C C . ILE A 1 233 ? -7.916 -3.366 9.904 1.00 98.62 233 ILE A C 1
ATOM 1823 O O . ILE A 1 233 ? -7.020 -2.574 9.609 1.00 98.62 233 ILE A O 1
ATOM 1827 N N . TYR A 1 234 ? -8.744 -3.147 10.919 1.00 98.38 234 TYR A N 1
ATOM 1828 C CA . TYR A 1 234 ? -8.660 -1.980 11.795 1.00 98.38 234 TYR A CA 1
ATOM 1829 C C . TYR A 1 234 ? -9.386 -2.244 13.117 1.00 98.38 234 TYR A C 1
ATOM 1831 O O . TYR A 1 234 ? -9.851 -3.350 13.385 1.00 98.38 234 TYR A O 1
ATOM 1839 N N . SER A 1 235 ? -9.525 -1.223 13.962 1.00 98.50 235 SER A N 1
ATOM 1840 C CA . SER A 1 235 ? -10.414 -1.285 15.122 1.00 98.50 235 SER A CA 1
ATOM 1841 C C . SER A 1 235 ? -11.137 0.039 15.375 1.00 98.50 235 SER A C 1
ATOM 1843 O O . SER A 1 235 ? -10.840 1.077 14.775 1.00 98.50 235 SER A O 1
ATOM 1845 N N . THR A 1 236 ? -12.136 0.001 16.255 1.00 98.38 236 THR A N 1
ATOM 1846 C CA . THR A 1 236 ? -12.987 1.137 16.614 1.00 98.38 236 THR A CA 1
ATOM 1847 C C . THR A 1 236 ? -13.207 1.195 18.124 1.00 98.38 236 THR A C 1
ATOM 1849 O O . THR A 1 236 ? -13.113 0.189 18.827 1.00 98.38 236 THR A O 1
ATOM 1852 N N . ASN A 1 237 ? -13.605 2.367 18.626 1.00 97.12 237 ASN A N 1
ATOM 1853 C CA . ASN A 1 237 ? -14.030 2.509 20.024 1.00 97.12 237 ASN A CA 1
ATOM 1854 C C . ASN A 1 237 ? -15.239 1.619 20.358 1.00 97.12 237 ASN A C 1
ATOM 1856 O O . ASN A 1 237 ? -15.340 1.112 21.469 1.00 97.12 237 ASN A O 1
ATOM 1860 N N . GLN A 1 238 ? -16.149 1.417 19.398 1.00 97.12 238 GLN A N 1
ATOM 1861 C CA . GLN A 1 238 ? -17.332 0.566 19.574 1.00 97.12 238 GLN A CA 1
ATOM 1862 C C . GLN A 1 238 ? -16.942 -0.906 19.746 1.00 97.12 238 GLN A C 1
ATOM 1864 O O . GLN A 1 238 ? -17.535 -1.604 20.561 1.00 97.12 238 GLN A O 1
ATOM 1869 N N . ALA A 1 239 ? -15.908 -1.344 19.024 1.00 97.19 239 ALA A N 1
ATOM 1870 C CA . ALA A 1 239 ? -15.317 -2.671 19.155 1.00 97.19 239 ALA A CA 1
ATOM 1871 C C . ALA A 1 239 ? -14.368 -2.795 20.362 1.00 97.19 239 ALA A C 1
ATOM 1873 O O . ALA A 1 239 ? -13.829 -3.870 20.597 1.00 97.19 239 ALA A O 1
ATOM 1874 N N . GLN A 1 240 ? -14.146 -1.715 21.123 1.00 97.19 240 GLN A N 1
ATOM 1875 C CA . GLN A 1 240 ? -13.270 -1.689 22.302 1.00 97.19 240 GLN A CA 1
ATOM 1876 C C . GLN A 1 240 ? -11.855 -2.225 22.022 1.00 97.19 240 GLN A C 1
ATOM 1878 O O . GLN A 1 240 ? -11.267 -2.917 22.848 1.00 97.19 240 GLN A O 1
ATOM 1883 N N . GLY A 1 241 ? -11.309 -1.920 20.842 1.00 95.12 241 GLY A N 1
ATOM 1884 C CA . GLY A 1 241 ? -9.988 -2.403 20.430 1.00 95.12 241 GLY A CA 1
ATOM 1885 C C . GLY A 1 241 ? -9.976 -3.810 19.822 1.00 95.12 241 GLY A C 1
ATOM 1886 O O . GLY A 1 241 ? -8.931 -4.239 19.342 1.00 95.12 241 GLY A O 1
ATOM 1887 N N . ALA A 1 242 ? -11.108 -4.524 19.775 1.00 98.12 242 ALA A N 1
ATOM 1888 C CA . ALA A 1 242 ? -11.206 -5.780 19.032 1.00 98.12 242 ALA A CA 1
ATOM 1889 C C . ALA A 1 242 ? -11.036 -5.553 17.519 1.00 98.12 242 ALA A C 1
ATOM 1891 O O . ALA A 1 242 ? -11.425 -4.506 16.990 1.00 98.12 242 ALA A O 1
ATOM 1892 N N . ILE A 1 243 ? -10.465 -6.541 16.827 1.00 98.31 243 ILE A N 1
ATOM 1893 C CA . ILE A 1 243 ? -10.206 -6.474 15.384 1.00 98.31 243 ILE A CA 1
ATOM 1894 C C . ILE A 1 243 ? -11.533 -6.418 14.618 1.00 98.31 243 ILE A C 1
ATOM 1896 O O . ILE A 1 243 ? -12.433 -7.230 14.831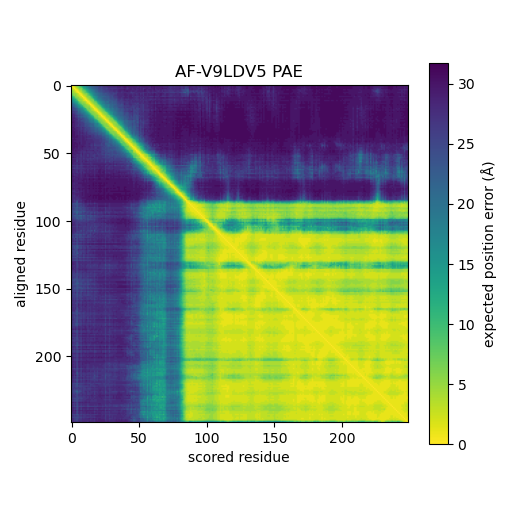 1.00 98.31 243 ILE A O 1
ATOM 1900 N N . VAL A 1 244 ? -11.629 -5.457 13.704 1.00 98.38 244 VAL A N 1
ATOM 1901 C CA . VAL A 1 244 ? -12.706 -5.285 12.731 1.00 98.38 244 VAL A CA 1
ATOM 1902 C C . VAL A 1 244 ? -12.116 -5.486 11.341 1.00 98.38 244 VAL A C 1
ATOM 1904 O O . VAL A 1 244 ? -11.066 -4.932 11.021 1.00 98.38 244 VAL A O 1
ATOM 1907 N N . ILE A 1 245 ? -12.802 -6.267 10.510 1.00 98.06 245 ILE A N 1
ATOM 1908 C CA . ILE A 1 245 ? -12.388 -6.560 9.136 1.00 98.06 245 ILE A CA 1
ATOM 1909 C C . ILE A 1 245 ? -13.524 -6.145 8.206 1.00 98.06 245 ILE A C 1
ATOM 1911 O O . ILE A 1 245 ? -14.692 -6.418 8.483 1.00 98.06 245 ILE A O 1
ATOM 1915 N N . SER A 1 246 ? -13.202 -5.452 7.119 1.00 97.62 246 SER A N 1
ATOM 1916 C CA . SER A 1 246 ? -14.167 -5.066 6.087 1.00 97.62 246 SER A CA 1
ATOM 1917 C C . SER A 1 246 ? -13.655 -5.443 4.708 1.00 97.62 246 SER A C 1
ATOM 1919 O O . SER A 1 246 ? -12.501 -5.167 4.382 1.00 97.62 246 SER A O 1
ATOM 1921 N N . LYS A 1 247 ? -14.530 -6.041 3.896 1.00 97.44 247 LYS A N 1
ATOM 1922 C CA . LYS A 1 247 ? -14.279 -6.249 2.469 1.00 97.44 247 LYS A CA 1
ATOM 1923 C C . LYS A 1 247 ? -14.405 -4.918 1.732 1.00 97.44 247 LYS A C 1
ATOM 1925 O O . LYS A 1 247 ? -15.292 -4.125 2.057 1.00 97.44 247 LYS A O 1
ATOM 1930 N N . LEU A 1 248 ? -13.518 -4.673 0.777 1.00 95.31 248 LEU A N 1
ATOM 1931 C CA . LEU A 1 248 ? -13.526 -3.488 -0.073 1.00 95.31 248 LEU A CA 1
ATOM 1932 C C . LEU A 1 248 ? -13.925 -3.874 -1.503 1.00 95.31 248 LEU A C 1
ATOM 1934 O O . LEU A 1 248 ? -13.476 -4.902 -2.010 1.00 95.31 248 LEU A O 1
ATOM 1938 N N . ASP A 1 249 ? -14.756 -3.030 -2.118 1.00 84.38 249 ASP A N 1
ATOM 1939 C CA . ASP A 1 249 ? -15.235 -3.167 -3.503 1.00 84.38 249 ASP A CA 1
ATOM 1940 C C . ASP A 1 249 ? -14.327 -2.442 -4.515 1.00 84.38 249 ASP A C 1
ATOM 1942 O O . ASP A 1 249 ? -13.781 -1.359 -4.177 1.00 84.38 249 ASP A O 1
#

InterPro domains:
  IPR003112 Olfactomedin-like domain [PF02191] (85-249)
  IPR003112 Olfactomedin-like domain [PS51132] (86-249)
  IPR003112 Olfactomedin-like domain [SM00284] (88-249)
  IPR050605 Olfactomedin-like domain-containing protein [PTHR23192] (50-249)

pLDDT: mean 73.62, std 28.42, range [25.64, 98.69]

Sequence (249 aa):
RDNQCPSIRDTPQDSHQHPRGGGPGFSNLSSRQRSGSERGGVTNWSFESPTYQELKSEITEIPASKLIPEGGSSADSSAPGAQGSDCGALESVGEPVTFRKADTFAGRYGVWMKDPEPVPPHTHDSTWRINAVGTEVRQLFEYNDLDQFMKGYPSKVYVLPELVESTGGTIYRGSLYYQKRKSRVLLRYEMKTETIVAQKELSNAGFRGVFPYSWGGYTDIDFAVDEQGLWVIYSTNQAQGAIVISKLD

Secondary structure (DSSP, 8-state):
----PPPPPP---------------------------------------------------PPPPTTS-----------TT------------PPPPP-----BTTBS-EEEEE-SS--TT--TT-EEEEESS-SS--EEEEESSHHHHHHT--SEEEE-SS-B--S--EEETTEEEEEBTTSSEEEEEETTTTEEEEEEE-TTB--SSSS--TT-SS-SEEEEEETTEEEEEE-BTTTTT--EEEEE-

Organism: Callorhinchus milii (NCBI:txid7868)

Foldseek 3Di:
DDDDDDDDDDDDDDDDDDDDDDDDDDDDDDDDDDDDDDDDDDPDPPPDDPDPDPDDDDPDPDPDDCPDPPPDPPDPPDDPPDPDDPDDDDDDDDDDDDLDQPPEPLDRAWDKAAEPAEDPPADRQKMWIWHADDPFTFKIFIDRHSVRVSVRPGPDIAGHPFGAQHRQWYDYHQWIWGDGHPFQKIFTQHNVVSGTPDIDHDPQFDFQQPQAPPVTGRRQWHWDQDPVGIKIWHDGVVNVSDIDMDDDD

Mean predicted aligned error: 16.04 Å